Protein AF-A0A4Y9MTK6-F1 (afdb_monomer)

Solvent-accessible surface area (backbone atoms only — not comparable to full-atom values): 18727 Å² total; per-residue (Å²): 137,86,84,86,80,86,85,88,85,84,85,91,83,83,86,88,88,82,86,87,81,89,86,82,87,82,89,74,77,84,76,76,77,71,77,79,73,78,81,50,70,23,45,62,34,11,57,61,43,33,78,21,51,54,51,47,68,62,46,72,48,37,73,58,37,54,51,52,47,68,74,37,78,88,44,34,9,30,20,41,74,49,66,38,68,34,48,51,36,43,82,47,61,50,91,98,43,72,36,24,37,38,70,63,71,96,65,89,39,78,45,70,96,36,27,81,60,44,56,54,28,41,48,40,34,48,53,48,53,50,50,51,52,56,37,46,76,70,75,48,64,74,48,81,42,80,38,82,40,96,87,63,28,37,24,39,42,35,37,28,70,93,47,34,33,32,43,35,38,36,53,50,66,66,58,66,72,61,47,49,58,49,52,58,56,48,50,75,75,27,83,37,70,46,60,32,23,18,84,57,14,47,68,62,32,51,54,37,6,68,74,69,13,40,23,35,33,36,47,82,47,100,90,45,46,32,36,24,34,26,24,64,83,72,49,65,47,73,40,54,48,86,70,38,48,84,47,74,93,33,81,45,46,79,60,45,66,61,20,33,48,54,30,50,55,50,50,51,51,53,52,53,52,52,52,53,51,51,53,53,52,53,52,51,53,53,61,76,68,52,81,81,80,85,73,84,86,79,94,76,84,87,79,87,78,80,80,81,81,82,73,79,77,83,76,87,129

Sequence (317 aa):
MTCVPAGSRRPAGHAPDRAVLSDPRSSVAPSGREGERVSSDLRWAVTDGPAGTAAVALPDDGPAAHLLDRAHGVGFWCSRQAGGCGGPLVLEAEDGVRPRFRHQGDTRCRYVGREADAGPRYDHLRYQRALAAWLAGQGHHLRVQKVPQPDGRTGLHVVVDDVGQAIEVQLAPLPDTVWRRRDDRYRRQVRHVTWLYGPAAQSAGDTEAAVRGVAYSVRRHRTGLLVGVRDVDGGTRWVPLGACRLTADGFAAPGATEARARHAERAAGRQEAARRAARCAARAAQQALGPGRGRRGASITGGRPPAPDLHPLPFPR

Radius of gyration: 35.69 Å; Cα contacts (8 Å, |Δi|>4): 476; chains: 1; bounding box: 86×58×125 Å

Structure (mmCIF, N/CA/C/O backbone):
data_AF-A0A4Y9MTK6-F1
#
_entry.id   AF-A0A4Y9MTK6-F1
#
loop_
_atom_site.group_PDB
_atom_site.id
_atom_site.type_symbol
_atom_site.label_atom_id
_atom_site.label_alt_id
_atom_site.label_comp_id
_atom_site.label_asym_id
_atom_site.label_entity_id
_atom_site.label_seq_id
_atom_site.pdbx_PDB_ins_code
_atom_site.Cartn_x
_atom_site.Cartn_y
_atom_site.Cartn_z
_atom_site.occupancy
_atom_site.B_iso_or_equiv
_atom_site.auth_seq_id
_atom_site.auth_comp_id
_atom_site.auth_asym_id
_atom_site.auth_atom_id
_atom_site.pdbx_PDB_model_num
ATOM 1 N N . MET A 1 1 ? 37.004 -10.477 78.305 1.00 43.00 1 MET A N 1
ATOM 2 C CA . MET A 1 1 ? 38.280 -9.833 77.935 1.00 43.00 1 MET A CA 1
ATOM 3 C C . MET A 1 1 ? 37.970 -8.521 77.242 1.00 43.00 1 MET A C 1
ATOM 5 O O . MET A 1 1 ? 37.705 -8.467 76.052 1.00 43.00 1 MET A O 1
ATOM 9 N N . THR A 1 2 ? 37.872 -7.500 78.076 1.00 40.31 2 THR A N 1
ATOM 10 C CA . THR A 1 2 ? 37.899 -6.070 77.781 1.00 40.31 2 THR A CA 1
ATOM 11 C C . THR A 1 2 ? 39.294 -5.667 77.308 1.00 40.31 2 THR A C 1
ATOM 13 O O . THR A 1 2 ? 40.257 -6.229 77.813 1.00 40.31 2 THR A O 1
ATOM 16 N N . CYS A 1 3 ? 39.401 -4.684 76.409 1.00 35.12 3 CYS A N 1
ATOM 17 C CA . CYS A 1 3 ? 40.466 -3.674 76.452 1.00 35.12 3 CYS A CA 1
ATOM 18 C C . CYS A 1 3 ? 40.162 -2.498 75.509 1.00 35.12 3 CYS A C 1
ATOM 20 O O . CYS A 1 3 ? 40.076 -2.639 74.293 1.00 35.12 3 CYS A O 1
ATOM 22 N N . VAL A 1 4 ? 40.001 -1.343 76.149 1.00 44.66 4 VAL A N 1
ATOM 23 C CA . VAL A 1 4 ? 40.026 0.033 75.635 1.00 44.66 4 VAL A CA 1
ATOM 24 C C . VAL A 1 4 ? 41.497 0.455 75.440 1.00 44.66 4 VAL A C 1
ATOM 26 O O . VAL A 1 4 ? 42.374 -0.119 76.086 1.00 44.66 4 VAL A O 1
ATOM 29 N N . PRO A 1 5 ? 41.790 1.452 74.586 1.00 55.62 5 PRO A N 1
ATOM 30 C CA . PRO A 1 5 ? 42.435 2.680 75.096 1.00 55.62 5 PRO A CA 1
ATOM 31 C C . PRO A 1 5 ? 41.774 3.943 74.483 1.00 55.62 5 PRO A C 1
ATOM 33 O O . PRO A 1 5 ? 41.445 3.961 73.303 1.00 55.62 5 PRO A O 1
ATOM 36 N N . ALA A 1 6 ? 41.344 4.963 75.247 1.00 38.84 6 ALA A N 1
ATOM 37 C CA . ALA A 1 6 ? 42.133 5.994 75.955 1.00 38.84 6 ALA A CA 1
ATOM 38 C C . ALA A 1 6 ? 43.140 6.667 74.998 1.00 38.84 6 ALA A C 1
ATOM 40 O O . ALA A 1 6 ? 44.059 6.012 74.535 1.00 38.84 6 ALA A O 1
ATOM 41 N N . GLY A 1 7 ? 42.998 7.918 74.551 1.00 33.91 7 GLY A N 1
ATOM 42 C CA . GLY A 1 7 ? 42.836 9.191 75.272 1.00 33.91 7 GLY A CA 1
ATOM 43 C C . GLY A 1 7 ? 44.070 10.031 74.879 1.00 33.91 7 GLY A C 1
ATOM 44 O O . GLY A 1 7 ? 45.177 9.525 74.939 1.00 33.91 7 GLY A O 1
ATOM 45 N N . SER A 1 8 ? 44.005 11.260 74.365 1.00 35.75 8 SER A N 1
ATOM 46 C CA . SER A 1 8 ? 43.774 12.498 75.117 1.00 35.75 8 SER A CA 1
ATOM 47 C C . SER A 1 8 ? 44.404 13.667 74.327 1.00 35.75 8 SER A C 1
ATOM 49 O O . SER A 1 8 ? 45.477 13.490 73.753 1.00 35.75 8 SER A O 1
ATOM 51 N N . ARG A 1 9 ? 43.772 14.850 74.403 1.00 39.66 9 ARG A N 1
ATOM 52 C CA . ARG A 1 9 ? 44.341 16.220 74.541 1.00 39.66 9 ARG A CA 1
ATOM 53 C C . ARG A 1 9 ? 43.802 17.265 73.550 1.00 39.66 9 ARG A C 1
ATOM 55 O O . ARG A 1 9 ? 44.206 17.345 72.398 1.00 39.66 9 ARG A O 1
ATOM 62 N N . ARG A 1 10 ? 42.925 18.123 74.095 1.00 39.97 10 ARG A N 1
ATOM 63 C CA . ARG A 1 10 ? 42.693 19.534 73.707 1.00 39.97 10 ARG A CA 1
ATOM 64 C C . ARG A 1 10 ? 43.870 20.411 74.199 1.00 39.97 10 ARG A C 1
ATOM 66 O O . ARG A 1 10 ? 44.599 19.948 75.079 1.00 39.97 10 ARG A O 1
ATOM 73 N N . PRO A 1 11 ? 44.061 21.645 73.683 1.00 50.38 11 PRO A N 1
ATOM 74 C CA . PRO A 1 11 ? 43.371 22.859 74.183 1.00 50.38 11 PRO A CA 1
ATOM 75 C C . PRO A 1 11 ? 42.849 23.762 73.036 1.00 50.38 11 PRO A C 1
ATOM 77 O O . PRO A 1 11 ? 43.388 23.757 71.940 1.00 50.38 11 PRO A O 1
ATOM 80 N N . ALA A 1 12 ? 41.653 24.346 73.140 1.00 36.84 12 ALA A N 1
ATOM 81 C CA . ALA A 1 12 ? 41.306 25.638 73.762 1.00 36.84 12 ALA A CA 1
ATOM 82 C C . ALA A 1 12 ? 41.746 26.875 72.944 1.00 36.84 12 ALA A C 1
ATOM 84 O O . ALA A 1 12 ? 42.927 27.187 72.856 1.00 36.84 12 ALA A O 1
ATOM 85 N N . GLY A 1 13 ? 40.759 27.596 72.397 1.00 34.34 13 GLY A N 1
ATOM 86 C CA . GLY A 1 13 ? 40.923 28.871 71.693 1.00 34.34 13 GLY A CA 1
ATOM 87 C C . GLY A 1 13 ? 39.570 29.530 71.397 1.00 34.34 13 GLY A C 1
ATOM 88 O O . GLY A 1 13 ? 38.942 29.222 70.398 1.00 34.34 13 GLY A O 1
ATOM 89 N N . HIS A 1 14 ? 39.129 30.345 72.357 1.00 35.03 14 HIS A N 1
ATOM 90 C CA . HIS A 1 14 ? 38.132 31.432 72.361 1.00 35.03 14 HIS A CA 1
ATOM 91 C C . HIS A 1 14 ? 37.145 31.671 71.182 1.00 35.03 14 HIS A C 1
ATOM 93 O O . HIS A 1 14 ? 37.536 31.934 70.051 1.00 35.03 14 HIS A O 1
ATOM 99 N N . ALA A 1 15 ? 35.854 31.726 71.552 1.00 37.91 15 ALA A N 1
ATOM 100 C CA . ALA A 1 15 ? 34.728 32.454 70.924 1.00 37.91 15 ALA A CA 1
ATOM 101 C C . ALA A 1 15 ? 34.796 33.973 71.287 1.00 37.91 15 ALA A C 1
ATOM 103 O O . ALA A 1 15 ? 35.725 34.308 72.029 1.00 37.91 15 ALA A O 1
ATOM 104 N N . PRO A 1 16 ? 33.868 34.899 70.913 1.00 53.53 16 PRO A N 1
ATOM 105 C CA . PRO A 1 16 ? 32.517 34.793 70.310 1.00 53.53 16 PRO A CA 1
ATOM 106 C C . PRO A 1 16 ? 32.382 35.691 69.039 1.00 53.53 16 PRO A C 1
ATOM 108 O O . PRO A 1 16 ? 33.375 36.228 68.571 1.00 53.53 16 PRO A O 1
ATOM 111 N N . ASP A 1 17 ? 31.276 35.863 68.311 1.00 31.86 17 ASP A N 1
ATOM 112 C CA . ASP A 1 17 ? 29.950 36.327 68.716 1.00 31.86 17 ASP A CA 1
ATOM 113 C C . ASP A 1 17 ? 29.091 36.469 67.434 1.00 31.86 17 ASP A C 1
ATOM 115 O O . ASP A 1 17 ? 29.568 37.056 66.460 1.00 31.86 17 ASP A O 1
ATOM 119 N N . ARG A 1 18 ? 27.859 35.937 67.407 1.00 34.56 18 ARG A N 1
ATOM 120 C CA . ARG A 1 18 ? 26.678 36.612 66.824 1.00 34.56 18 ARG A CA 1
ATOM 121 C C . ARG A 1 18 ? 25.398 35.777 66.924 1.00 34.56 18 ARG A C 1
ATOM 123 O O . ARG A 1 18 ? 25.206 34.760 66.265 1.00 34.56 18 ARG A O 1
ATOM 130 N N . ALA A 1 19 ? 24.536 36.323 67.770 1.00 33.69 19 ALA A N 1
ATOM 131 C CA . ALA A 1 19 ? 23.094 36.196 67.901 1.00 33.69 19 ALA A CA 1
ATOM 132 C C . ALA A 1 19 ? 22.337 36.016 66.556 1.00 33.69 19 ALA A C 1
ATOM 134 O O . ALA A 1 19 ? 22.671 36.658 65.565 1.00 33.69 19 ALA A O 1
ATOM 135 N N . VAL A 1 20 ? 21.406 35.054 66.472 1.00 34.28 20 VAL A N 1
ATOM 136 C CA . VAL A 1 20 ? 19.938 35.193 66.685 1.00 34.28 20 VAL A CA 1
ATOM 137 C C . VAL A 1 20 ? 19.184 35.380 65.363 1.00 34.28 20 VAL A C 1
ATOM 139 O O . VAL A 1 20 ? 19.323 36.406 64.714 1.00 34.28 20 VAL A O 1
ATOM 142 N N . LEU A 1 21 ? 18.367 34.384 64.994 1.00 34.56 21 LEU A N 1
ATOM 143 C CA . LEU A 1 21 ? 16.916 34.523 64.769 1.00 34.56 21 LEU A CA 1
ATOM 144 C C . LEU A 1 21 ? 16.321 33.200 64.266 1.00 34.56 21 LEU A C 1
ATOM 146 O O . LEU A 1 21 ? 16.606 32.728 63.169 1.00 34.56 21 LEU A O 1
ATOM 150 N N . SER A 1 22 ? 15.482 32.616 65.115 1.00 34.56 22 SER A N 1
ATOM 151 C CA . SER A 1 22 ? 14.494 31.599 64.774 1.00 34.56 22 SER A CA 1
ATOM 152 C C . SER A 1 22 ? 13.459 32.185 63.814 1.00 34.56 22 SER A C 1
ATOM 154 O O . SER A 1 22 ? 12.978 33.288 64.071 1.00 34.56 22 SER A O 1
ATOM 156 N N . ASP A 1 23 ? 13.051 31.433 62.791 1.00 33.88 23 ASP A N 1
ATOM 157 C CA . ASP A 1 23 ? 11.879 31.770 61.977 1.00 33.88 23 ASP A CA 1
ATOM 158 C C . ASP A 1 23 ? 10.792 30.682 62.121 1.00 33.88 23 ASP A C 1
ATOM 160 O O . ASP A 1 23 ? 11.017 29.524 61.749 1.00 33.88 23 ASP A O 1
ATOM 164 N N . PRO A 1 24 ? 9.634 31.000 62.731 1.00 38.53 24 PRO A N 1
ATOM 165 C CA . PRO A 1 24 ? 8.478 30.128 62.824 1.00 38.53 24 PRO A CA 1
ATOM 166 C C . PRO A 1 24 ? 7.435 30.467 61.744 1.00 38.53 24 PRO A C 1
ATOM 168 O O . PRO A 1 24 ? 7.068 31.617 61.551 1.00 38.53 24 PRO A O 1
ATOM 171 N N . ARG A 1 25 ? 6.814 29.424 61.180 1.00 33.81 25 ARG A N 1
ATOM 172 C CA . ARG A 1 25 ? 5.525 29.463 60.455 1.00 33.81 25 ARG A CA 1
ATOM 173 C C . ARG A 1 25 ? 5.522 30.197 59.103 1.00 33.81 25 ARG A C 1
ATOM 175 O O . ARG A 1 25 ? 5.225 31.380 58.998 1.00 33.81 25 ARG A O 1
ATOM 182 N N . SER A 1 26 ? 5.563 29.405 58.036 1.00 32.91 26 SER A N 1
ATOM 183 C CA . SER A 1 26 ? 4.655 29.627 56.907 1.00 32.91 26 SER A CA 1
ATOM 184 C C . SER A 1 26 ? 4.208 28.298 56.325 1.00 32.91 26 SER A C 1
ATOM 186 O O . SER A 1 26 ? 4.892 27.649 55.540 1.00 32.91 26 SER A O 1
ATOM 188 N N . SER A 1 27 ? 3.021 27.899 56.774 1.00 40.50 27 SER A N 1
ATOM 189 C CA . SER A 1 27 ? 2.149 26.968 56.083 1.00 40.50 27 SER A CA 1
ATOM 190 C C . SER A 1 27 ? 1.845 27.529 54.696 1.00 40.50 27 SER A C 1
ATOM 192 O O . SER A 1 27 ? 1.079 28.480 54.568 1.00 40.50 27 SER A O 1
ATOM 194 N N . VAL A 1 28 ? 2.409 26.920 53.660 1.00 35.00 28 VAL A N 1
ATOM 195 C CA . VAL A 1 28 ? 1.859 27.008 52.308 1.00 35.00 28 VAL A CA 1
ATOM 196 C C . VAL A 1 28 ? 1.387 25.608 51.959 1.00 35.00 28 VAL A C 1
ATOM 198 O O . VAL A 1 28 ? 2.177 24.676 51.824 1.00 35.00 28 VAL A O 1
ATOM 201 N N . ALA A 1 29 ? 0.067 25.460 51.909 1.00 33.44 29 ALA A N 1
ATOM 202 C CA . ALA A 1 29 ? -0.593 24.258 51.440 1.00 33.44 29 ALA A CA 1
ATOM 203 C C . ALA A 1 29 ? -0.096 23.907 50.026 1.00 33.44 29 ALA A C 1
ATOM 205 O O . ALA A 1 29 ? 0.074 24.814 49.207 1.00 33.44 29 ALA A O 1
ATOM 206 N N . PRO A 1 30 ? 0.087 22.619 49.689 1.00 35.81 30 PRO A N 1
ATOM 207 C CA . PRO A 1 30 ? 0.186 22.224 48.299 1.00 35.81 30 PRO A CA 1
ATOM 208 C C . PRO A 1 30 ? -1.206 22.411 47.691 1.00 35.81 30 PRO A C 1
ATOM 210 O O . PRO A 1 30 ? -2.087 21.565 47.841 1.00 35.81 30 PRO A O 1
ATOM 213 N N . SER A 1 31 ? -1.432 23.555 47.046 1.00 36.84 31 SER A N 1
ATOM 214 C CA . SER A 1 31 ? -2.545 23.709 46.123 1.00 36.84 31 SER A CA 1
ATOM 215 C C . SER A 1 31 ? -2.383 22.638 45.051 1.00 36.84 31 SER A C 1
ATOM 217 O O . SER A 1 31 ? -1.386 22.583 44.327 1.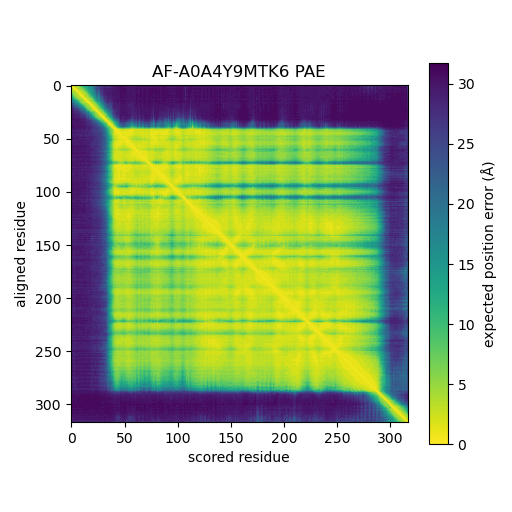00 36.84 31 SER A O 1
ATOM 219 N N . GLY A 1 32 ? -3.344 21.715 45.030 1.00 32.34 32 GLY A N 1
ATOM 220 C CA . GLY A 1 32 ? -3.422 20.672 44.030 1.00 32.34 32 GLY A CA 1
ATOM 221 C C . GLY A 1 32 ? -3.364 21.307 42.651 1.00 32.34 32 GLY A C 1
ATOM 222 O O . GLY A 1 32 ? -4.217 22.116 42.294 1.00 32.34 32 GLY A O 1
ATOM 223 N N . ARG A 1 33 ? -2.351 20.932 41.868 1.00 35.88 33 ARG A N 1
ATOM 224 C CA . ARG A 1 33 ? -2.446 21.059 40.421 1.00 35.88 33 ARG A CA 1
ATOM 225 C C . ARG A 1 33 ? -3.480 20.037 39.974 1.00 35.88 33 ARG A C 1
ATOM 227 O O . ARG A 1 33 ? -3.170 18.860 39.800 1.00 35.88 33 ARG A O 1
ATOM 234 N N . GLU A 1 34 ? -4.721 20.501 39.872 1.00 35.38 34 GLU A N 1
ATOM 235 C CA . GLU A 1 34 ? -5.732 19.905 39.009 1.00 35.38 34 GLU A CA 1
ATOM 236 C C . GLU A 1 34 ? -5.069 19.539 37.684 1.00 35.38 34 GLU A C 1
ATOM 238 O O . GLU A 1 34 ? -4.326 20.338 37.111 1.00 35.38 34 GLU A O 1
ATOM 243 N N . GLY A 1 35 ? -5.278 18.289 37.268 1.00 38.03 35 GLY A N 1
ATOM 244 C CA . GLY A 1 35 ? -4.592 17.673 36.146 1.00 38.03 35 GLY A CA 1
ATOM 245 C C . GLY A 1 35 ? -4.574 18.591 34.936 1.00 38.03 35 GLY A C 1
ATOM 246 O O . GLY A 1 35 ? -5.610 18.839 34.317 1.00 38.03 35 GLY A O 1
ATOM 247 N N . GLU A 1 36 ? -3.376 19.065 34.603 1.00 36.56 36 GLU A N 1
ATOM 248 C CA . GLU A 1 36 ? -3.069 19.656 33.316 1.00 36.56 36 GLU A CA 1
ATOM 249 C C . GLU A 1 36 ? -3.495 18.626 32.273 1.00 36.56 36 GLU A C 1
ATOM 251 O O . GLU A 1 36 ? -2.864 17.579 32.100 1.00 36.56 36 GLU A O 1
ATOM 256 N N . ARG A 1 37 ? -4.672 18.856 31.679 1.00 45.16 37 ARG A N 1
ATOM 257 C CA . ARG A 1 37 ? -5.208 18.018 30.615 1.00 45.16 37 ARG A CA 1
ATOM 258 C C . ARG A 1 37 ? -4.209 18.133 29.480 1.00 45.16 37 ARG A C 1
ATOM 260 O O . ARG A 1 37 ? -4.249 19.097 28.723 1.00 45.16 37 ARG A O 1
ATOM 267 N N . VAL A 1 38 ? -3.301 17.167 29.386 1.00 41.16 38 VAL A N 1
ATOM 268 C CA . VAL A 1 38 ? -2.459 16.980 28.211 1.00 41.16 38 VAL A CA 1
ATOM 269 C C . VAL A 1 38 ? -3.429 16.831 27.044 1.00 41.16 38 VAL A C 1
ATOM 271 O O . VAL A 1 38 ? -4.116 15.816 26.923 1.00 41.16 38 VAL A O 1
ATOM 274 N N . SER A 1 39 ? -3.583 17.906 26.270 1.00 45.47 39 SER A N 1
ATOM 275 C CA . SER A 1 39 ? -4.477 17.959 25.120 1.00 45.47 39 SER A CA 1
ATOM 276 C C . SER A 1 39 ? -3.998 16.916 24.122 1.00 45.47 39 SER A C 1
ATOM 278 O O . SER A 1 39 ? -2.954 17.088 23.498 1.00 45.47 39 SER A O 1
ATOM 280 N N . SER A 1 40 ? -4.720 15.802 24.011 1.00 59.91 40 SER A N 1
ATOM 281 C CA . SER A 1 40 ? -4.348 14.719 23.110 1.00 59.91 40 SER A CA 1
ATOM 282 C C . SER A 1 40 ? -4.959 14.958 21.734 1.00 59.91 40 SER A C 1
ATOM 284 O O . SER A 1 40 ? -6.118 14.620 21.508 1.00 59.91 40 SER A O 1
ATOM 286 N N . ASP A 1 41 ? -4.182 15.457 20.775 1.00 83.06 41 ASP A N 1
ATOM 287 C CA . ASP A 1 41 ? -4.594 15.594 19.365 1.00 83.06 41 ASP A CA 1
ATOM 288 C C . ASP A 1 41 ? -4.643 14.240 18.623 1.00 83.06 41 ASP A C 1
ATOM 290 O O . ASP A 1 41 ? -4.361 14.138 17.427 1.00 83.06 41 ASP A O 1
ATOM 294 N N . LEU A 1 42 ? -4.962 13.147 19.320 1.00 91.94 42 LEU A N 1
ATOM 295 C CA . LEU A 1 42 ? -4.974 11.814 18.739 1.00 91.94 42 LEU A CA 1
ATOM 296 C C . LEU A 1 42 ? -6.143 11.698 17.758 1.00 91.94 42 LEU A C 1
ATOM 298 O O . LEU A 1 42 ? -7.306 11.847 18.114 1.00 91.94 42 LEU A O 1
ATOM 302 N N . ARG A 1 43 ? -5.835 11.389 16.499 1.00 94.75 43 ARG A N 1
ATOM 303 C CA . ARG A 1 43 ? -6.824 11.331 15.404 1.00 94.75 43 ARG A CA 1
ATOM 304 C C . ARG A 1 43 ? -7.189 9.928 14.946 1.00 94.75 43 ARG A C 1
ATOM 306 O O . ARG A 1 43 ? -7.970 9.784 14.008 1.00 94.75 43 ARG A O 1
ATOM 313 N N . TRP A 1 44 ? -6.600 8.911 15.563 1.00 95.56 44 TRP A N 1
ATOM 314 C CA . TRP A 1 44 ? -6.625 7.542 15.066 1.00 95.56 44 TRP A CA 1
ATOM 315 C C . TRP A 1 44 ? -7.060 6.572 16.150 1.00 95.56 44 TRP A C 1
ATOM 317 O O . TRP A 1 44 ? -6.599 6.655 17.287 1.00 95.56 44 TRP A O 1
ATOM 327 N N . ALA A 1 45 ? -7.915 5.636 15.759 1.00 96.56 45 ALA A N 1
ATOM 328 C CA . ALA A 1 45 ? -8.417 4.572 16.611 1.00 96.56 45 ALA A CA 1
ATOM 329 C C . ALA A 1 45 ? -8.719 3.325 15.775 1.00 96.56 45 ALA A C 1
ATOM 331 O O . ALA A 1 45 ? -8.653 3.352 14.543 1.00 96.56 45 ALA A O 1
ATOM 332 N N . VAL A 1 46 ? -9.067 2.233 16.445 1.00 96.94 46 VAL A N 1
ATOM 333 C CA . VAL A 1 46 ? -9.774 1.095 15.845 1.00 96.94 46 VAL A CA 1
ATOM 334 C C . VAL A 1 46 ? -11.153 0.942 16.474 1.00 96.94 46 VAL A C 1
ATOM 336 O O . VAL A 1 46 ? -11.363 1.414 17.590 1.00 96.94 46 VAL A O 1
ATOM 339 N N . THR A 1 47 ? -12.071 0.293 15.761 1.00 95.94 47 THR A N 1
ATOM 340 C CA . THR A 1 47 ? -13.476 0.100 16.175 1.00 95.94 47 THR A CA 1
ATOM 341 C C . THR A 1 47 ? -13.834 -1.357 16.479 1.00 95.94 47 THR A C 1
ATOM 343 O O . THR A 1 47 ? -14.978 -1.668 16.784 1.00 95.94 47 THR A O 1
ATOM 346 N N . ASP A 1 48 ? -12.863 -2.265 16.409 1.00 94.62 48 ASP A N 1
ATOM 347 C CA . ASP A 1 48 ? -13.009 -3.712 16.606 1.00 94.62 48 ASP A CA 1
ATOM 348 C C . ASP A 1 48 ? -12.211 -4.222 17.824 1.00 94.62 48 ASP A C 1
ATOM 350 O O . ASP A 1 48 ? -11.767 -5.369 17.863 1.00 94.62 48 ASP A O 1
ATOM 354 N N . GLY A 1 49 ? -12.015 -3.367 18.832 1.00 95.06 49 GLY A N 1
ATOM 355 C CA . GLY A 1 49 ? -11.374 -3.725 20.098 1.00 95.06 49 GLY A CA 1
ATOM 356 C C . GLY A 1 49 ? -9.869 -3.419 20.188 1.00 95.06 49 GLY A C 1
ATOM 357 O O . GLY A 1 49 ? -9.238 -2.943 19.246 1.00 95.06 49 GLY A O 1
ATOM 358 N N . PRO A 1 50 ? -9.229 -3.719 21.332 1.00 94.62 50 PRO A N 1
ATOM 359 C CA . PRO A 1 50 ? -7.870 -3.260 21.653 1.00 94.62 50 PRO A CA 1
ATOM 360 C C . PRO A 1 50 ? -6.750 -3.918 20.828 1.00 94.62 50 PRO A C 1
ATOM 362 O O . PRO A 1 50 ? -5.655 -3.365 20.691 1.00 94.62 50 PRO A O 1
ATOM 365 N N . ALA A 1 51 ? -7.011 -5.106 20.280 1.00 93.75 51 ALA A N 1
ATOM 366 C CA . ALA A 1 51 ? -6.136 -5.799 19.331 1.00 93.75 51 ALA A CA 1
ATOM 367 C C . ALA A 1 51 ? -6.613 -5.645 1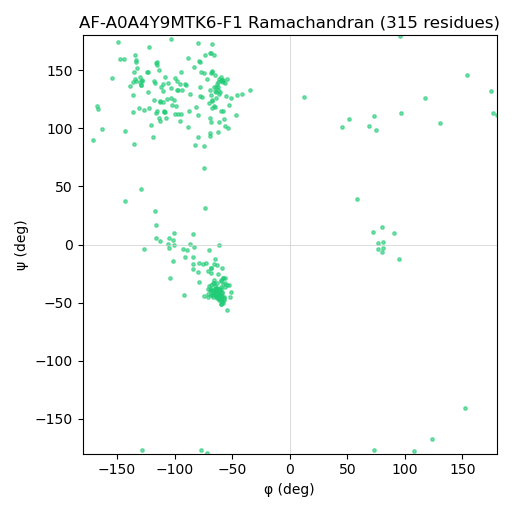7.874 1.00 93.75 51 ALA A C 1
ATOM 369 O O . ALA A 1 51 ? -6.099 -6.330 16.989 1.00 93.75 51 ALA A O 1
ATOM 370 N N . GLY A 1 52 ? -7.590 -4.766 17.652 1.00 91.38 52 GLY A N 1
ATOM 371 C CA . GLY A 1 52 ? -8.308 -4.600 16.404 1.00 91.38 52 GLY A CA 1
ATOM 372 C C . GLY A 1 52 ? -7.480 -4.017 15.260 1.00 91.38 52 GLY A C 1
ATOM 373 O O . GLY A 1 52 ? -6.387 -3.465 15.450 1.00 91.38 52 GLY A O 1
ATOM 374 N N . THR A 1 53 ? -8.022 -4.148 14.052 1.00 92.06 53 THR A N 1
ATOM 375 C CA . THR A 1 53 ? -7.425 -3.700 12.784 1.00 92.06 53 THR A CA 1
ATOM 376 C C . THR A 1 53 ? -8.359 -2.807 11.965 1.00 92.06 53 THR A C 1
ATOM 378 O O . THR A 1 53 ? -7.944 -2.263 10.939 1.00 92.06 53 THR A O 1
ATOM 381 N N . ALA A 1 54 ? -9.600 -2.598 12.414 1.00 92.50 54 ALA A N 1
ATOM 382 C CA . ALA A 1 54 ? -10.577 -1.712 11.793 1.00 92.50 54 ALA A CA 1
ATOM 383 C C . ALA A 1 54 ? -10.238 -0.239 12.071 1.00 92.50 54 ALA A C 1
ATOM 385 O O . ALA A 1 54 ? -10.954 0.465 12.776 1.00 92.50 54 ALA A O 1
ATOM 386 N N . ALA A 1 55 ? -9.112 0.221 11.524 1.00 94.12 55 ALA A N 1
ATOM 387 C CA . ALA A 1 55 ? -8.596 1.558 11.763 1.00 94.12 55 ALA A CA 1
ATOM 388 C C . ALA A 1 55 ? -9.466 2.646 11.126 1.00 94.12 55 ALA A C 1
ATOM 390 O O . ALA A 1 55 ? -9.781 2.597 9.932 1.00 94.12 55 ALA A O 1
ATOM 391 N N . VAL A 1 56 ? -9.760 3.671 11.918 1.00 93.38 56 VAL A N 1
ATOM 392 C CA . VAL A 1 56 ? -10.497 4.870 11.526 1.00 93.38 56 VAL A CA 1
ATOM 393 C C . VAL A 1 56 ? -9.653 6.109 11.806 1.00 93.38 56 VAL A C 1
ATOM 395 O O . VAL A 1 56 ? -8.838 6.135 12.730 1.00 93.38 56 VAL A O 1
ATOM 398 N N . ALA A 1 57 ? -9.839 7.128 10.972 1.00 92.94 57 ALA A N 1
ATOM 399 C CA . ALA A 1 57 ? -9.307 8.462 11.199 1.00 92.94 57 ALA A CA 1
ATOM 400 C C . ALA A 1 57 ? -10.485 9.385 11.478 1.00 92.94 57 ALA A C 1
ATOM 402 O O . ALA A 1 57 ? -11.478 9.321 10.748 1.00 92.94 57 ALA A O 1
ATOM 403 N N . LEU A 1 58 ? -10.369 10.240 12.489 1.00 93.00 58 LEU A N 1
ATOM 404 C CA . LEU A 1 58 ? -11.403 11.232 12.740 1.00 93.00 58 LEU A CA 1
ATOM 405 C C . LEU A 1 58 ? -11.495 12.220 11.575 1.00 93.00 58 LEU A C 1
ATOM 407 O O . LEU A 1 58 ? -10.447 12.685 11.105 1.00 93.00 58 LEU A O 1
ATOM 411 N N . PRO A 1 59 ? -12.714 12.553 11.123 1.00 91.44 59 PRO A N 1
ATOM 412 C CA . PRO A 1 59 ? -12.929 13.674 10.223 1.00 91.44 59 PRO A CA 1
ATOM 413 C C . PRO A 1 59 ? -12.594 14.996 10.922 1.00 91.44 59 PRO A C 1
ATOM 415 O O . PRO A 1 59 ? -12.430 15.059 12.142 1.00 91.44 59 PRO A O 1
ATOM 418 N N . ASP A 1 60 ? -12.409 16.046 10.125 1.00 89.19 60 ASP A N 1
ATOM 419 C CA . ASP A 1 60 ? -12.024 17.362 10.637 1.00 89.19 60 ASP A CA 1
ATOM 420 C C . ASP A 1 60 ? -13.195 18.151 11.222 1.00 89.19 60 ASP A C 1
ATOM 422 O O . ASP A 1 60 ? -12.962 19.005 12.073 1.00 89.19 60 ASP A O 1
ATOM 426 N N . ASP A 1 61 ? -14.424 17.845 10.810 1.00 89.62 61 ASP A N 1
ATOM 427 C CA . ASP A 1 61 ? -15.642 18.495 11.276 1.00 89.62 61 ASP A CA 1
ATOM 428 C C . ASP A 1 61 ? -16.379 17.670 12.348 1.00 89.62 61 ASP A C 1
ATOM 430 O O . ASP A 1 61 ? -16.431 16.436 12.303 1.00 89.62 61 ASP A O 1
ATOM 434 N N . GLY A 1 62 ? -16.962 18.374 13.323 1.00 89.88 62 GLY A N 1
ATOM 435 C CA . GLY A 1 62 ? -17.739 17.788 14.421 1.00 89.88 62 GLY A CA 1
ATOM 436 C C . GLY A 1 62 ? -18.930 16.933 13.962 1.00 89.88 62 GLY A C 1
ATOM 437 O O . GLY A 1 62 ? -19.051 15.794 14.419 1.00 89.88 62 GLY A O 1
ATOM 438 N N . PRO A 1 63 ? -19.782 17.395 13.021 1.00 91.75 63 PRO A N 1
ATOM 439 C CA . PRO A 1 63 ? -20.921 16.612 12.540 1.00 91.75 63 PRO A CA 1
ATOM 440 C C . PRO A 1 63 ? -20.536 15.239 11.970 1.00 91.75 63 PRO A C 1
ATOM 442 O O . PRO A 1 63 ? -21.155 14.228 12.320 1.00 91.75 63 PRO A O 1
ATOM 445 N N . ALA A 1 64 ? -19.492 15.162 11.140 1.00 91.12 64 ALA A N 1
ATOM 446 C CA . ALA A 1 64 ? -18.990 13.891 10.632 1.00 91.12 64 ALA A CA 1
ATOM 447 C C . ALA A 1 64 ? -18.376 13.020 11.739 1.00 91.12 64 ALA A C 1
ATOM 449 O O . ALA A 1 64 ? -18.492 11.793 11.681 1.00 91.12 64 ALA A O 1
ATOM 450 N N . ALA A 1 65 ? -17.754 13.618 12.760 1.00 92.94 65 ALA A N 1
ATOM 451 C CA . ALA A 1 65 ? -17.219 12.875 13.900 1.00 92.94 65 ALA A CA 1
ATOM 452 C C . ALA A 1 65 ? -18.342 12.230 14.729 1.00 92.94 65 ALA A C 1
ATOM 454 O O . ALA A 1 65 ? -18.254 11.048 15.055 1.00 92.94 65 ALA A O 1
ATOM 455 N N . HIS A 1 66 ? -19.446 12.941 14.974 1.00 91.94 66 HIS A N 1
ATOM 456 C CA . HIS A 1 66 ? -20.627 12.370 15.631 1.00 91.94 66 HIS A CA 1
ATOM 457 C C . HIS A 1 66 ? -21.320 11.291 14.791 1.00 91.94 66 HIS A C 1
ATOM 459 O O . HIS A 1 66 ? -21.885 10.339 15.331 1.00 91.94 66 HIS A O 1
ATOM 465 N N . LEU A 1 67 ? -21.302 11.406 13.459 1.00 92.19 67 LEU A N 1
ATOM 466 C CA . LEU A 1 67 ? -21.766 10.321 12.588 1.00 92.19 67 LEU A CA 1
ATOM 467 C C . LEU A 1 67 ? -20.884 9.075 12.723 1.00 92.19 67 LEU A C 1
ATOM 469 O O . LEU A 1 67 ? -21.420 7.971 12.797 1.00 92.19 67 LEU A O 1
ATOM 473 N N . LEU A 1 68 ? -19.560 9.248 12.797 1.00 91.81 68 LEU A N 1
ATOM 474 C CA . LEU A 1 68 ? -18.624 8.146 13.017 1.00 91.81 68 LEU A CA 1
ATOM 475 C C . LEU A 1 68 ? -18.856 7.465 14.375 1.00 91.81 68 LEU A C 1
ATOM 477 O O . LEU A 1 68 ? -18.864 6.240 14.438 1.00 91.81 68 LEU A O 1
ATOM 481 N N . ASP A 1 69 ? -19.071 8.247 15.431 1.00 92.69 69 ASP A N 1
ATOM 482 C CA . ASP A 1 69 ? -19.367 7.754 16.782 1.00 92.69 69 ASP A CA 1
ATOM 483 C C . ASP A 1 69 ? -20.643 6.911 16.818 1.00 92.69 69 ASP A C 1
ATOM 485 O O . ASP A 1 69 ? -20.620 5.745 17.209 1.00 92.69 69 ASP A O 1
ATOM 489 N N . ARG A 1 70 ? -21.743 7.444 16.269 1.00 92.56 70 ARG A N 1
ATOM 490 C CA . ARG A 1 70 ? -23.017 6.714 16.166 1.00 92.56 70 ARG A CA 1
ATOM 491 C C . ARG A 1 70 ? -22.899 5.430 15.347 1.00 92.56 70 ARG A C 1
ATOM 493 O O . ARG A 1 70 ? -23.526 4.432 15.689 1.00 92.56 70 ARG A O 1
ATOM 500 N N . ALA A 1 71 ? -22.095 5.438 14.284 1.00 90.88 71 ALA A N 1
ATOM 501 C CA . ALA A 1 71 ? -21.851 4.249 13.467 1.00 90.88 71 ALA A CA 1
ATOM 502 C C . ALA A 1 71 ? -21.039 3.165 14.203 1.00 90.88 71 ALA A C 1
ATOM 504 O O . ALA A 1 71 ? -21.076 1.998 13.809 1.00 90.88 71 ALA A O 1
ATOM 505 N N . HIS A 1 72 ? -20.311 3.530 15.261 1.00 88.12 72 HIS A N 1
ATOM 506 C CA . HIS A 1 72 ? -19.392 2.655 15.985 1.00 88.12 72 HIS A CA 1
ATOM 507 C C . HIS A 1 72 ? -19.636 2.669 17.500 1.00 88.12 72 HIS A C 1
ATOM 509 O O . HIS A 1 72 ? -18.696 2.714 18.287 1.00 88.12 72 HIS A O 1
ATOM 515 N N . GLY A 1 73 ? -20.900 2.520 17.913 1.00 75.81 73 GLY A N 1
ATOM 516 C CA . GLY A 1 73 ? -21.333 2.528 19.321 1.00 75.81 73 GLY A CA 1
ATOM 517 C C . GLY A 1 73 ? -20.752 1.431 20.230 1.00 75.81 73 GLY A C 1
ATOM 518 O O . GLY A 1 73 ? -21.055 1.399 21.417 1.00 75.81 73 GLY A O 1
ATOM 519 N N . VAL A 1 74 ? -19.909 0.539 19.698 1.00 81.38 74 VAL A N 1
ATOM 520 C CA . VAL A 1 74 ? -19.090 -0.395 20.490 1.00 81.38 74 VAL A CA 1
ATOM 521 C C . VAL A 1 74 ? -17.887 0.292 21.147 1.00 81.38 74 VAL A C 1
ATOM 523 O O . VAL A 1 74 ? -17.317 -0.257 22.086 1.00 81.38 74 VAL A O 1
ATOM 526 N N . GLY A 1 75 ? -17.522 1.489 20.678 1.00 93.06 75 GLY A N 1
ATOM 527 C CA . GLY A 1 75 ? -16.429 2.301 21.196 1.00 93.06 75 GLY A CA 1
ATOM 528 C C . GLY A 1 75 ? -15.213 2.357 20.274 1.00 93.06 75 GLY A C 1
ATOM 529 O O . GLY A 1 75 ? -15.180 1.803 19.171 1.00 93.06 75 GLY A O 1
ATOM 530 N N . PHE A 1 76 ? -14.189 3.057 20.755 1.00 96.81 76 PHE A N 1
ATOM 531 C CA . PHE A 1 76 ? -12.921 3.251 20.066 1.00 96.81 76 PHE A CA 1
ATOM 532 C C . PHE A 1 76 ? -11.774 2.772 20.948 1.00 96.81 76 PHE A C 1
ATOM 534 O O . PHE A 1 76 ? -11.826 2.886 22.171 1.00 96.81 76 PHE A O 1
ATOM 541 N N . TRP A 1 77 ? -10.705 2.264 20.335 1.00 96.88 77 TRP A N 1
ATOM 542 C CA . TRP A 1 77 ? -9.528 1.799 21.068 1.00 96.88 77 TRP A CA 1
ATOM 543 C C . TRP A 1 77 ? -8.227 2.270 20.440 1.00 96.88 77 TRP A C 1
ATOM 545 O O . TRP A 1 77 ? -8.085 2.375 19.219 1.00 96.88 77 TRP A O 1
ATOM 555 N N . CYS A 1 78 ? -7.236 2.482 21.301 1.00 95.94 78 CYS A N 1
ATOM 556 C CA . CYS A 1 78 ? -5.864 2.735 20.902 1.00 95.94 78 CYS A CA 1
ATOM 557 C C . CYS A 1 78 ? -5.179 1.405 20.553 1.00 95.94 78 CYS A C 1
ATOM 559 O O . CYS A 1 78 ? -4.667 0.718 21.431 1.00 95.94 78 CYS A O 1
ATOM 561 N N . SER A 1 79 ? -5.190 0.998 19.285 1.00 95.88 79 SER A N 1
ATOM 562 C CA . SER A 1 79 ? -4.805 -0.360 18.880 1.00 95.88 79 SER A CA 1
ATOM 563 C C . SER A 1 79 ? -3.361 -0.730 19.222 1.00 95.88 79 SER A C 1
ATOM 565 O O . SER A 1 79 ? -2.407 -0.070 18.794 1.00 95.88 79 SER A O 1
ATOM 567 N N . ARG A 1 80 ? -3.184 -1.893 19.862 1.00 95.25 80 ARG A N 1
ATOM 568 C CA . ARG A 1 80 ? -1.864 -2.529 20.030 1.00 95.25 80 ARG A CA 1
ATOM 569 C C . ARG A 1 80 ? -1.223 -2.899 18.694 1.00 95.25 80 ARG A C 1
ATOM 571 O O . ARG A 1 80 ? -0.002 -2.915 18.583 1.00 95.25 80 ARG A O 1
ATOM 578 N N . GLN A 1 81 ? -2.026 -3.119 17.652 1.00 93.50 81 GLN A N 1
ATOM 579 C CA . GLN A 1 81 ? -1.531 -3.426 16.310 1.00 93.50 81 GLN A CA 1
ATOM 580 C C . GLN A 1 81 ? -0.819 -2.231 15.658 1.00 93.50 81 GLN A C 1
ATOM 582 O O . GLN A 1 81 ? 0.047 -2.442 14.810 1.00 93.50 81 GLN A O 1
ATOM 587 N N . ALA A 1 82 ? -1.133 -1.002 16.076 1.00 93.00 82 ALA A N 1
ATOM 588 C CA . ALA A 1 82 ? -0.399 0.205 15.697 1.00 93.00 82 ALA A CA 1
ATOM 589 C C . ALA A 1 82 ? 0.762 0.532 16.664 1.00 93.00 82 ALA A C 1
ATOM 591 O O . ALA A 1 82 ? 1.548 1.441 16.410 1.00 93.00 82 ALA A O 1
ATOM 592 N N . GLY A 1 83 ? 0.919 -0.229 17.752 1.00 92.12 83 GLY A N 1
ATOM 593 C CA . GLY A 1 83 ? 1.860 0.059 18.837 1.00 92.12 83 GLY A CA 1
ATOM 594 C C . GLY A 1 83 ? 1.268 0.908 19.966 1.00 92.12 83 GLY A C 1
ATOM 595 O O . GLY A 1 83 ? 2.021 1.377 20.815 1.00 92.12 83 GLY A O 1
ATOM 596 N N . GLY A 1 84 ? -0.050 1.123 19.977 1.00 94.25 84 GLY A N 1
ATOM 597 C CA . GLY A 1 84 ? -0.776 1.766 21.070 1.00 94.25 84 GLY A CA 1
ATOM 598 C C . GLY A 1 84 ? -0.894 0.892 22.323 1.00 94.25 84 GLY A C 1
ATOM 599 O O . GLY A 1 84 ? -0.409 -0.238 22.368 1.00 94.25 84 GLY A O 1
ATOM 600 N N . CYS A 1 85 ? -1.557 1.418 23.351 1.00 94.69 85 CYS A N 1
ATOM 601 C CA . CYS A 1 85 ? -1.685 0.763 24.659 1.00 94.69 85 CYS A CA 1
ATOM 602 C C . CYS A 1 85 ? -2.827 -0.270 24.751 1.00 94.69 85 CYS A C 1
ATOM 604 O O . CYS A 1 85 ? -2.846 -1.093 25.662 1.00 94.69 85 CYS A O 1
ATOM 606 N N . GLY A 1 86 ? -3.787 -0.259 23.826 1.00 95.25 86 GLY A N 1
ATOM 607 C CA . GLY A 1 86 ? -5.028 -1.037 23.908 1.00 95.25 86 GLY A CA 1
ATOM 608 C C . GLY A 1 86 ? -6.112 -0.397 24.781 1.00 95.25 86 GLY A C 1
ATOM 609 O O . GLY A 1 86 ? -7.165 -0.999 24.956 1.00 95.25 86 GLY A O 1
ATOM 610 N N . GLY A 1 87 ? -5.874 0.789 25.341 1.00 94.69 87 GLY A N 1
ATOM 611 C CA . GLY A 1 87 ? -6.854 1.489 26.169 1.00 94.69 87 GLY A CA 1
ATOM 612 C C . GLY A 1 87 ? -8.069 1.968 25.360 1.00 94.69 87 GLY A C 1
ATOM 613 O O . GLY A 1 87 ? -7.917 2.276 24.168 1.00 94.69 87 GLY A O 1
ATOM 614 N N . PRO A 1 88 ? -9.260 2.035 25.984 1.00 95.38 88 PRO A N 1
ATOM 615 C CA . PRO A 1 88 ? -10.432 2.642 25.372 1.00 95.38 88 PRO A CA 1
ATOM 616 C C . PRO A 1 88 ? -10.211 4.143 25.151 1.00 95.38 88 PRO A C 1
ATOM 618 O O . PRO A 1 88 ? -9.519 4.824 25.917 1.00 95.38 88 PRO A O 1
ATOM 621 N N . LEU A 1 89 ? -10.793 4.639 24.068 1.00 95.12 89 LEU A N 1
ATOM 622 C CA . LEU A 1 89 ? -10.744 6.026 23.641 1.00 95.12 89 LEU A CA 1
ATOM 623 C C . LEU A 1 89 ? -12.155 6.612 23.662 1.00 95.12 89 LEU A C 1
ATOM 625 O O . LEU A 1 89 ? -13.111 5.970 23.232 1.00 95.12 89 LEU A O 1
ATOM 629 N N . VAL A 1 90 ? -12.257 7.853 24.123 1.00 93.25 90 VAL A N 1
ATOM 630 C CA . VAL A 1 90 ? -13.471 8.668 24.067 1.00 93.25 90 VAL A CA 1
ATOM 631 C C . VAL A 1 90 ? -13.310 9.680 22.941 1.00 93.25 90 VAL A C 1
ATOM 633 O O . VAL A 1 90 ? -12.246 10.290 22.806 1.00 93.25 90 VAL A O 1
ATOM 636 N N . LEU A 1 91 ? -14.351 9.842 22.125 1.00 93.94 91 LEU A N 1
ATOM 637 C CA . LEU A 1 91 ? -14.420 10.922 21.150 1.00 93.94 91 LEU A CA 1
ATOM 638 C C . LEU A 1 91 ? -14.750 12.241 21.855 1.00 93.94 91 LEU A C 1
ATOM 640 O O . LEU A 1 91 ? -15.763 12.348 22.540 1.00 93.94 91 LEU A O 1
ATOM 644 N N . GLU A 1 92 ? -13.927 13.255 21.620 1.00 92.50 92 GLU A N 1
ATOM 645 C CA . GLU A 1 92 ? -14.212 14.648 21.949 1.00 92.50 92 GLU A CA 1
ATOM 646 C C . GLU A 1 92 ? -14.456 15.412 20.645 1.00 92.50 92 GLU A C 1
ATOM 648 O O . GLU A 1 92 ? -13.557 15.541 19.810 1.00 92.50 92 GLU A O 1
ATOM 653 N N . ALA A 1 93 ? -15.684 15.887 20.459 1.00 90.44 93 ALA A N 1
ATOM 654 C CA . ALA A 1 93 ? -16.104 16.699 19.323 1.00 90.44 93 ALA A CA 1
ATOM 655 C C . ALA A 1 93 ? -16.950 17.860 19.862 1.00 90.44 93 ALA A C 1
ATOM 657 O O . ALA A 1 93 ? -18.161 17.738 20.012 1.00 90.44 93 ALA A O 1
ATOM 658 N N . GLU A 1 94 ? -16.278 18.945 20.242 1.00 85.88 94 GLU A N 1
ATOM 659 C CA . GLU A 1 94 ? -16.907 20.187 20.701 1.00 85.88 94 GLU A CA 1
ATOM 660 C C . GLU A 1 94 ? -17.043 21.166 19.526 1.00 85.88 94 GLU A C 1
ATOM 662 O O . GLU A 1 94 ? -16.203 21.181 18.620 1.00 85.88 94 GLU A O 1
ATOM 667 N N . ASP A 1 95 ? -18.082 22.001 19.534 1.00 80.62 95 ASP A N 1
ATOM 668 C CA . ASP A 1 95 ? -18.302 22.988 18.475 1.00 80.62 95 ASP A CA 1
ATOM 669 C C . ASP A 1 95 ? -17.130 23.975 18.374 1.00 80.62 95 ASP A C 1
ATOM 671 O O . ASP A 1 95 ? -16.665 24.539 19.363 1.00 80.62 95 ASP A O 1
ATOM 675 N N . GLY A 1 96 ? -16.633 24.187 17.152 1.00 79.75 96 GLY A N 1
ATOM 676 C CA . GLY A 1 96 ? -15.488 25.067 16.887 1.00 79.75 96 GLY A CA 1
ATOM 677 C C . GLY A 1 96 ? -14.117 24.474 17.237 1.00 79.75 96 GLY A C 1
ATOM 678 O O . GLY A 1 96 ? -13.099 25.088 16.917 1.00 79.75 96 GLY A O 1
ATOM 679 N N . VAL A 1 97 ? -14.063 23.272 17.821 1.00 86.19 97 VAL A N 1
ATOM 680 C CA . VAL A 1 97 ? -12.819 22.560 18.134 1.00 86.19 97 VAL A CA 1
ATOM 681 C C . VAL A 1 97 ? -12.672 21.353 17.217 1.00 86.19 97 VAL A C 1
ATOM 683 O O . VAL A 1 97 ? -13.611 20.609 16.943 1.00 86.19 97 VAL A O 1
ATOM 686 N N . ARG A 1 98 ? -11.454 21.137 16.720 1.00 89.75 98 ARG A N 1
ATOM 687 C CA . ARG A 1 98 ? -11.158 19.998 15.852 1.00 89.75 98 ARG A CA 1
ATOM 688 C C . ARG A 1 98 ? -11.361 18.684 16.639 1.00 89.75 98 ARG A C 1
ATOM 690 O O . ARG A 1 98 ? -10.712 18.527 17.674 1.00 89.75 98 ARG A O 1
ATOM 697 N N . PRO A 1 99 ? -12.168 17.716 16.156 1.00 93.50 99 PRO A N 1
ATOM 698 C CA . PRO A 1 99 ? -12.423 16.481 16.892 1.00 93.50 99 PRO A CA 1
ATOM 699 C C . PRO A 1 99 ? -11.151 15.679 17.178 1.00 93.50 99 PRO A C 1
ATOM 701 O O . PRO A 1 99 ? -10.242 15.610 16.336 1.00 93.50 99 PRO A O 1
ATOM 704 N N . ARG A 1 100 ? -11.100 15.031 18.343 1.00 93.94 100 ARG A N 1
ATOM 705 C CA . ARG A 1 100 ? -9.962 14.215 18.789 1.00 93.94 100 ARG A CA 1
ATOM 706 C C . ARG A 1 100 ? -10.403 13.033 19.646 1.00 93.94 100 ARG A C 1
ATOM 708 O O . ARG A 1 100 ? -11.485 13.027 20.220 1.00 93.94 100 ARG A O 1
ATOM 715 N N . PHE A 1 101 ? -9.541 12.034 19.747 1.00 94.75 101 PHE A N 1
ATOM 716 C CA . PHE A 1 101 ? -9.682 10.947 20.701 1.00 94.75 101 PHE A CA 1
ATOM 717 C C . PHE A 1 101 ? -8.875 11.244 21.958 1.00 94.75 101 PHE A C 1
ATOM 719 O O . PHE A 1 101 ? -7.715 11.646 21.876 1.00 94.75 101 PHE A O 1
ATOM 726 N N . ARG A 1 102 ? -9.459 10.954 23.118 1.00 92.56 102 ARG A N 1
ATOM 727 C CA . ARG A 1 102 ? -8.769 10.979 24.408 1.00 92.56 102 ARG A CA 1
ATOM 728 C C . ARG A 1 102 ? -8.777 9.593 25.034 1.00 92.56 102 ARG A C 1
ATOM 730 O O . ARG A 1 102 ? -9.774 8.883 24.961 1.00 92.56 102 ARG A O 1
ATOM 737 N N . HIS A 1 103 ? -7.674 9.204 25.668 1.00 93.38 103 HIS A N 1
ATOM 738 C CA . HIS A 1 103 ? -7.648 7.977 26.463 1.00 93.38 103 HIS A CA 1
ATOM 739 C C . HIS A 1 103 ? -8.571 8.111 27.675 1.00 93.38 103 HIS A C 1
ATOM 741 O O . HIS A 1 103 ? -8.572 9.135 28.362 1.00 93.38 103 HIS A O 1
ATOM 747 N N . GLN A 1 104 ? -9.355 7.071 27.944 1.00 89.81 104 GLN A N 1
ATOM 748 C CA . GLN A 1 104 ? -10.139 7.008 29.169 1.00 89.81 104 GLN A CA 1
ATOM 749 C C . GLN A 1 104 ? -9.225 6.621 30.343 1.00 89.81 104 GLN A C 1
ATOM 751 O O . GLN A 1 104 ? -8.515 5.617 30.281 1.00 89.81 104 GLN A O 1
ATOM 756 N N . GLY A 1 105 ? -9.254 7.413 31.417 1.00 83.00 105 GLY A N 1
ATOM 757 C CA . GLY A 1 105 ? -8.408 7.211 32.598 1.00 83.00 105 GLY A CA 1
ATOM 758 C C . GLY A 1 105 ? -6.931 7.566 32.382 1.00 83.00 105 GLY A C 1
ATOM 759 O O . GLY A 1 105 ? -6.529 8.034 31.317 1.00 83.00 105 GLY A O 1
ATOM 760 N N . ASP A 1 106 ? -6.116 7.340 33.413 1.00 77.12 106 ASP A N 1
ATOM 761 C CA . ASP A 1 106 ? -4.670 7.574 33.359 1.00 77.12 106 ASP A CA 1
ATOM 762 C C . ASP A 1 106 ? -3.960 6.380 32.702 1.00 77.12 106 ASP A C 1
ATOM 764 O O . ASP A 1 106 ? -3.552 5.415 33.351 1.00 77.12 106 ASP A O 1
ATOM 768 N N . THR A 1 107 ? -3.886 6.402 31.370 1.00 78.88 107 THR A N 1
ATOM 769 C CA . THR A 1 107 ? -3.230 5.348 30.593 1.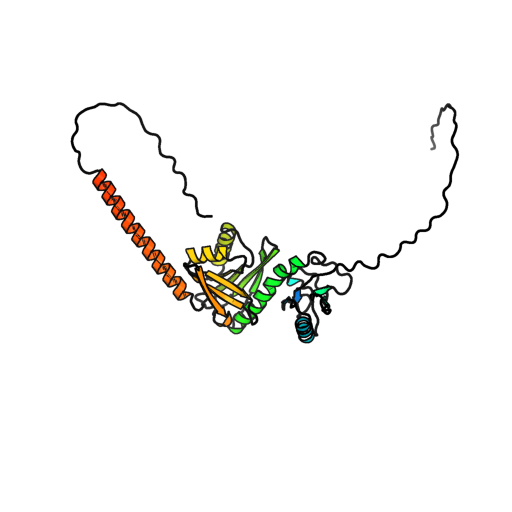00 78.88 107 THR A CA 1
ATOM 770 C C . THR A 1 107 ? -1.854 5.805 30.122 1.00 78.88 107 THR A C 1
ATOM 772 O O . THR A 1 107 ? -1.737 6.712 29.298 1.00 78.88 107 THR A O 1
ATOM 775 N N . ARG A 1 108 ? -0.797 5.093 30.532 1.00 88.06 108 ARG A N 1
ATOM 776 C CA . ARG A 1 108 ? 0.542 5.267 29.947 1.00 88.06 108 ARG A CA 1
ATOM 777 C C . ARG A 1 108 ? 0.544 4.763 28.506 1.00 88.06 108 ARG A C 1
ATOM 779 O O . ARG A 1 108 ? 0.541 3.559 28.251 1.00 88.06 108 ARG A O 1
ATOM 786 N N . CYS A 1 109 ? 0.552 5.686 27.551 1.00 91.81 109 CYS A N 1
ATOM 787 C CA . CYS A 1 109 ? 0.542 5.374 26.129 1.00 91.81 109 CYS A CA 1
ATOM 788 C C . CYS A 1 109 ? 1.636 6.145 25.397 1.00 91.81 109 CYS A C 1
ATOM 790 O O . CYS A 1 109 ? 1.841 7.331 25.633 1.00 91.81 109 CYS A O 1
ATOM 792 N N . ARG A 1 110 ? 2.299 5.481 24.443 1.00 90.31 110 ARG A N 1
ATOM 793 C CA . ARG A 1 110 ? 3.370 6.075 23.626 1.00 90.31 110 ARG A CA 1
ATOM 794 C C . ARG A 1 110 ? 2.943 7.299 22.812 1.00 90.31 110 ARG A C 1
ATOM 796 O O . ARG A 1 110 ? 3.810 8.000 22.305 1.00 90.31 110 ARG A O 1
ATOM 803 N N . TYR A 1 111 ? 1.640 7.458 22.587 1.00 90.94 111 TYR A N 1
ATOM 804 C CA . TYR A 1 111 ? 1.088 8.537 21.775 1.00 90.94 111 TYR A CA 1
ATOM 805 C C . TYR A 1 111 ? 0.742 9.771 22.592 1.00 90.94 111 TYR A C 1
ATOM 807 O O . TYR A 1 111 ? 0.490 10.798 21.984 1.00 90.94 111 TYR A O 1
ATOM 815 N N . VAL A 1 112 ? 0.748 9.688 23.926 1.00 88.19 112 VAL A N 1
ATOM 816 C CA . VAL A 1 112 ? 0.556 10.865 24.780 1.00 88.19 112 VAL A CA 1
ATOM 817 C C . VAL A 1 112 ? 1.749 11.801 24.581 1.00 88.19 112 VAL A C 1
ATOM 819 O O . VAL A 1 112 ? 2.894 11.396 24.798 1.00 88.19 112 VAL A O 1
ATOM 822 N N . GLY A 1 113 ? 1.482 13.019 24.109 1.00 84.94 113 GLY A N 1
ATOM 823 C CA . GLY A 1 113 ? 2.497 14.007 23.729 1.00 84.94 113 GLY A CA 1
ATOM 824 C C . GLY A 1 113 ? 3.256 13.678 22.434 1.00 84.94 113 GLY A C 1
ATOM 825 O O . GLY A 1 113 ? 4.290 14.286 22.159 1.00 84.94 113 GLY A O 1
ATOM 826 N N . ARG A 1 114 ? 2.800 12.677 21.665 1.00 88.25 114 ARG A N 1
ATOM 827 C CA . ARG A 1 114 ? 3.360 12.241 20.366 1.00 88.25 114 ARG A CA 1
ATOM 828 C C . ARG A 1 114 ? 2.254 11.814 19.400 1.00 88.25 114 ARG A C 1
ATOM 830 O O . ARG A 1 114 ? 2.379 10.838 18.659 1.00 88.25 114 ARG A O 1
ATOM 837 N N . GLU A 1 115 ? 1.133 12.514 19.427 1.00 89.38 115 GLU A N 1
ATOM 838 C CA . GLU A 1 115 ? -0.095 12.135 18.732 1.00 89.38 115 GLU A CA 1
ATOM 839 C C . GLU A 1 115 ? 0.077 12.160 17.207 1.00 89.38 115 GLU A C 1
ATOM 841 O O . GLU A 1 115 ? -0.497 11.326 16.500 1.00 89.38 115 GLU A O 1
ATOM 846 N N . ALA A 1 116 ? 0.942 13.046 16.700 1.00 86.50 116 ALA A N 1
ATOM 847 C CA . ALA A 1 116 ? 1.314 13.119 15.287 1.00 86.50 116 ALA A CA 1
ATOM 848 C C . ALA A 1 116 ? 1.923 11.803 14.755 1.00 86.50 116 ALA A C 1
ATOM 850 O O . ALA A 1 116 ? 1.723 11.460 13.586 1.00 86.50 116 ALA A O 1
ATOM 851 N N . ASP A 1 117 ? 2.579 11.013 15.614 1.00 88.44 117 ASP A N 1
ATOM 852 C CA . ASP A 1 117 ? 3.168 9.722 15.239 1.00 88.44 117 ASP A CA 1
ATOM 853 C C . ASP A 1 117 ? 2.105 8.638 15.005 1.00 88.44 117 ASP A C 1
ATOM 855 O O . ASP A 1 117 ? 2.405 7.591 14.424 1.00 88.44 117 ASP A O 1
ATOM 859 N N . ALA A 1 118 ? 0.864 8.837 15.463 1.00 91.38 118 ALA A N 1
ATOM 860 C CA . ALA A 1 118 ? -0.177 7.821 15.365 1.00 91.38 118 ALA A CA 1
ATOM 861 C C . ALA A 1 118 ? -0.571 7.545 13.909 1.00 91.38 118 ALA A C 1
ATOM 863 O O . ALA A 1 118 ? -0.635 6.388 13.504 1.00 91.38 118 ALA A O 1
ATOM 864 N N . GLY A 1 119 ? -0.767 8.570 13.078 1.00 90.31 119 GLY A N 1
ATOM 865 C CA . GLY A 1 119 ? -1.247 8.371 11.703 1.00 90.31 119 GLY A CA 1
ATOM 866 C C . GLY A 1 119 ? -0.403 7.399 10.873 1.00 90.31 119 GLY A C 1
ATOM 867 O O . GLY A 1 119 ? -0.925 6.366 10.439 1.00 90.31 119 GLY A O 1
ATOM 868 N N . PRO A 1 120 ? 0.913 7.641 10.731 1.00 89.06 120 PRO A N 1
ATOM 869 C CA . PRO A 1 120 ? 1.818 6.729 10.031 1.00 89.06 120 PRO A CA 1
ATOM 870 C C . PRO A 1 120 ? 1.812 5.292 10.587 1.00 89.06 120 PRO A C 1
ATOM 872 O O . PRO A 1 120 ? 2.037 4.331 9.850 1.00 89.06 120 PRO A O 1
ATOM 875 N N . ARG A 1 121 ? 1.531 5.123 11.886 1.00 91.25 121 ARG A N 1
ATOM 876 C CA . ARG A 1 121 ? 1.468 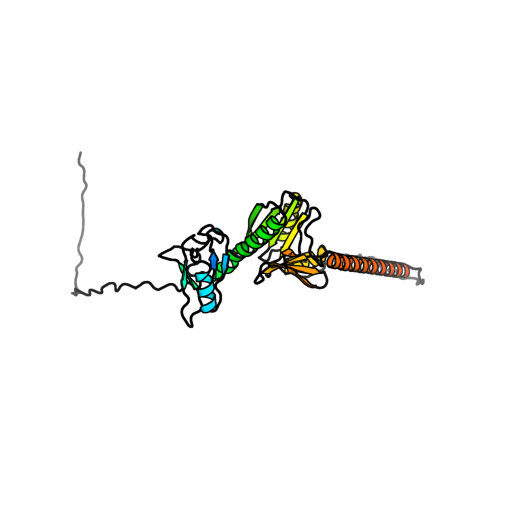3.816 12.559 1.00 91.25 121 ARG A CA 1
ATOM 877 C C . ARG A 1 121 ? 0.162 3.076 12.296 1.00 91.25 121 ARG A C 1
ATOM 879 O O . ARG A 1 121 ? 0.179 1.851 12.216 1.00 91.25 121 ARG A O 1
ATOM 886 N N . TYR A 1 122 ? -0.948 3.787 12.130 1.00 93.38 122 TYR A N 1
ATOM 887 C CA . TYR A 1 122 ? -2.255 3.200 11.819 1.00 93.38 122 TYR A CA 1
ATOM 888 C C . TYR A 1 122 ? -2.459 2.939 10.326 1.00 93.38 122 TYR A C 1
ATOM 890 O O . TYR A 1 122 ? -3.288 2.101 9.967 1.00 93.38 122 TYR A O 1
ATOM 898 N N . ASP A 1 123 ? -1.710 3.612 9.449 1.00 90.56 123 ASP A N 1
ATOM 899 C CA . ASP A 1 123 ? -1.910 3.526 8.000 1.00 90.56 123 ASP A CA 1
ATOM 900 C C . ASP A 1 123 ? -1.933 2.079 7.486 1.00 90.56 123 ASP A C 1
ATOM 902 O O . ASP A 1 123 ? -2.845 1.712 6.741 1.00 90.56 123 ASP A O 1
ATOM 906 N N . HIS A 1 124 ? -1.001 1.236 7.939 1.00 92.88 124 HIS A N 1
ATOM 907 C CA . HIS A 1 124 ? -0.899 -0.164 7.514 1.00 92.88 124 HIS A CA 1
ATOM 908 C C . HIS A 1 124 ? -2.166 -0.983 7.788 1.00 92.88 124 HIS A C 1
ATOM 910 O O . HIS A 1 124 ? -2.522 -1.829 6.975 1.00 92.88 124 HIS A O 1
ATOM 916 N N . LEU A 1 125 ? -2.892 -0.701 8.874 1.00 94.38 125 LEU A N 1
ATOM 917 C CA . LEU A 1 125 ? -4.130 -1.406 9.220 1.00 94.38 125 LEU A CA 1
ATOM 918 C C . LEU A 1 125 ? -5.215 -1.168 8.165 1.00 94.38 125 LEU A C 1
ATOM 920 O O . LEU A 1 125 ? -5.943 -2.085 7.784 1.00 94.38 125 LEU A O 1
ATOM 924 N N . ARG A 1 126 ? -5.273 0.053 7.619 1.00 90.94 126 ARG A N 1
ATOM 925 C CA . ARG A 1 126 ? -6.225 0.410 6.560 1.00 90.94 126 ARG A CA 1
ATOM 926 C C . ARG A 1 126 ? -5.901 -0.288 5.242 1.00 90.94 126 ARG A C 1
ATOM 928 O O . ARG A 1 126 ? -6.822 -0.735 4.561 1.00 90.94 126 ARG A O 1
ATOM 935 N N . TYR A 1 127 ? -4.618 -0.409 4.894 1.00 93.62 127 TYR A N 1
ATOM 936 C CA . TYR A 1 127 ? -4.207 -1.181 3.716 1.00 93.62 127 TYR A CA 1
ATOM 937 C C . TYR A 1 127 ? -4.458 -2.679 3.918 1.00 93.62 127 TYR A C 1
ATOM 939 O O . TYR A 1 127 ? -5.013 -3.323 3.032 1.00 93.62 127 TYR A O 1
ATOM 947 N N . GLN A 1 128 ? -4.120 -3.213 5.095 1.00 94.62 128 GLN A N 1
ATOM 948 C CA . GLN A 1 128 ? -4.279 -4.626 5.434 1.00 94.62 128 GLN A CA 1
ATOM 949 C C . GLN A 1 128 ? -5.737 -5.063 5.315 1.00 94.62 128 GLN A C 1
ATOM 951 O O . GLN A 1 128 ? -6.012 -6.053 4.646 1.00 94.62 128 GLN A O 1
ATOM 956 N N . ARG A 1 129 ? -6.677 -4.316 5.910 1.00 92.19 129 ARG A N 1
ATOM 957 C CA . ARG A 1 129 ? -8.105 -4.661 5.863 1.00 92.19 129 ARG A CA 1
ATOM 958 C C . ARG A 1 129 ? -8.642 -4.698 4.432 1.00 92.19 129 ARG A C 1
ATOM 960 O O . ARG A 1 129 ? -9.333 -5.643 4.064 1.00 92.19 129 ARG A O 1
ATOM 967 N N . ALA A 1 130 ? -8.315 -3.692 3.622 1.00 93.44 130 ALA A N 1
ATOM 968 C CA . ALA A 1 130 ? -8.780 -3.625 2.239 1.00 93.44 130 ALA A CA 1
ATOM 969 C C . ALA A 1 130 ? -8.152 -4.711 1.349 1.00 93.44 130 ALA A C 1
ATOM 971 O O . ALA A 1 130 ? -8.857 -5.312 0.541 1.00 93.44 130 ALA A O 1
ATOM 972 N N . LEU A 1 131 ? -6.855 -4.997 1.515 1.00 95.31 131 LEU A N 1
ATOM 973 C CA . LEU A 1 131 ? -6.185 -6.086 0.798 1.00 95.31 131 LEU A CA 1
ATOM 974 C C . LEU A 1 131 ? -6.733 -7.450 1.206 1.00 95.31 131 LEU A C 1
ATOM 976 O O . LEU A 1 131 ? -6.992 -8.275 0.336 1.00 95.31 131 LEU A O 1
ATOM 980 N N . ALA A 1 132 ? -6.954 -7.669 2.503 1.00 94.44 132 ALA A N 1
ATOM 981 C CA . ALA A 1 132 ? -7.508 -8.917 3.003 1.00 94.44 132 ALA A CA 1
ATOM 982 C C . ALA A 1 132 ? -8.914 -9.171 2.451 1.00 94.44 132 ALA A C 1
ATOM 984 O O . ALA A 1 132 ? -9.177 -10.257 1.947 1.00 94.44 132 ALA A O 1
ATOM 985 N N . ALA A 1 133 ? -9.785 -8.157 2.460 1.00 93.88 133 ALA A N 1
ATOM 986 C CA . ALA A 1 133 ? -11.120 -8.266 1.876 1.00 93.88 133 ALA A CA 1
ATOM 987 C C . ALA A 1 133 ? -11.078 -8.544 0.361 1.00 93.88 133 ALA A C 1
ATOM 989 O O . ALA A 1 133 ? -11.828 -9.380 -0.133 1.00 93.88 133 ALA A O 1
ATOM 990 N N . TRP A 1 134 ? -10.187 -7.877 -0.380 1.00 96.19 134 TRP A N 1
ATOM 991 C CA . TRP A 1 134 ? -10.034 -8.086 -1.824 1.00 96.19 134 TRP A CA 1
ATOM 992 C C . TRP A 1 134 ? -9.482 -9.474 -2.181 1.00 96.19 134 TRP A C 1
ATOM 994 O O . TRP A 1 134 ? -9.931 -10.073 -3.158 1.00 96.19 134 TRP A O 1
ATOM 1004 N N . LEU A 1 135 ? -8.527 -9.997 -1.407 1.00 96.50 135 LEU A N 1
ATOM 1005 C CA . LEU A 1 135 ? -7.981 -11.344 -1.599 1.00 96.50 135 LEU A CA 1
ATOM 1006 C C . LEU A 1 135 ? -9.001 -12.420 -1.215 1.00 96.50 135 LEU A C 1
ATOM 1008 O O . LEU A 1 135 ? -9.235 -13.336 -1.999 1.00 96.50 135 LEU A O 1
ATOM 1012 N N . ALA A 1 136 ? -9.676 -12.262 -0.075 1.00 95.38 136 ALA A N 1
ATOM 1013 C CA . ALA A 1 136 ? -10.737 -13.172 0.349 1.00 95.38 136 ALA A CA 1
ATOM 1014 C C . ALA A 1 136 ? -11.900 -13.203 -0.658 1.00 95.38 136 ALA A C 1
ATOM 1016 O O . ALA A 1 136 ? -12.405 -14.272 -0.981 1.00 95.38 136 ALA A O 1
ATOM 1017 N N . GLY A 1 137 ? -12.274 -12.052 -1.231 1.00 96.00 137 GLY A N 1
ATOM 1018 C CA . GLY A 1 137 ? -13.282 -11.971 -2.295 1.00 96.00 137 GLY A CA 1
ATOM 1019 C C . GLY A 1 137 ? -12.885 -12.665 -3.606 1.00 96.00 137 GLY A C 1
ATOM 1020 O O . GLY A 1 137 ? -13.736 -12.867 -4.466 1.00 96.00 137 GLY A O 1
ATOM 1021 N N . GLN A 1 138 ? -11.613 -13.038 -3.766 1.00 96.00 138 GLN A N 1
ATOM 1022 C CA . GLN A 1 138 ? -11.109 -13.867 -4.867 1.00 96.00 138 GLN A CA 1
ATOM 1023 C C . GLN A 1 138 ? -10.895 -15.334 -4.462 1.00 96.00 138 GLN A C 1
ATOM 1025 O O . GLN A 1 138 ? -10.399 -16.110 -5.272 1.00 96.00 138 GLN A O 1
ATOM 1030 N N . GLY A 1 139 ? -11.256 -15.716 -3.233 1.00 95.75 139 GLY A N 1
ATOM 1031 C CA . GLY A 1 139 ? -11.089 -17.075 -2.716 1.00 95.75 139 GLY A CA 1
ATOM 1032 C C . GLY A 1 139 ? -9.679 -17.404 -2.223 1.00 95.75 139 GLY A C 1
ATOM 1033 O O . GLY A 1 139 ? -9.377 -18.575 -2.036 1.00 95.75 139 GLY A O 1
ATOM 1034 N N . HIS A 1 140 ? -8.818 -16.403 -2.014 1.00 95.31 140 HIS A N 1
ATOM 1035 C CA . HIS A 1 140 ? -7.429 -16.621 -1.600 1.00 95.31 140 HIS A CA 1
ATOM 1036 C C . HIS A 1 140 ? -7.262 -16.627 -0.082 1.00 95.31 140 HIS A C 1
ATOM 1038 O O . HIS A 1 140 ? -7.760 -15.729 0.609 1.00 95.31 140 HIS A O 1
ATOM 1044 N N . HIS A 1 141 ? -6.457 -17.562 0.426 1.00 90.38 141 HIS A N 1
ATOM 1045 C CA . HIS A 1 141 ? -5.968 -17.529 1.801 1.00 90.38 141 HIS A CA 1
ATOM 1046 C C . HIS A 1 141 ? -4.647 -16.767 1.886 1.00 90.38 141 HIS A C 1
ATOM 1048 O O . HIS A 1 141 ? -3.758 -16.903 1.048 1.00 90.38 141 HIS A O 1
ATOM 1054 N N . LEU A 1 142 ? -4.517 -15.927 2.912 1.00 93.31 142 LEU A N 1
ATOM 1055 C CA . LEU A 1 142 ? -3.386 -15.016 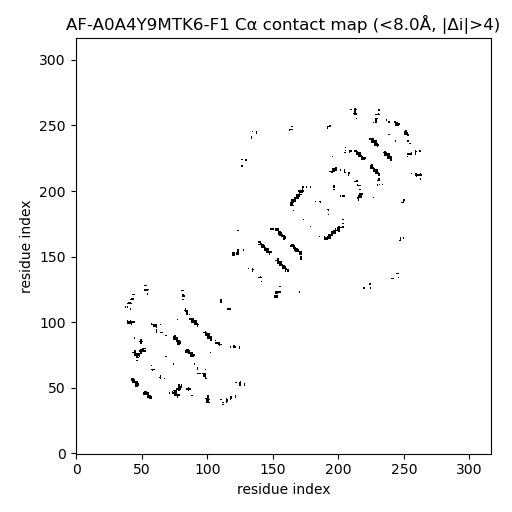3.037 1.00 93.31 142 LEU A CA 1
ATOM 1056 C C . LEU A 1 142 ? -2.733 -15.101 4.410 1.00 93.31 142 LEU A C 1
ATOM 1058 O O . LEU A 1 142 ? -3.402 -15.208 5.440 1.00 93.31 142 LEU A O 1
ATOM 1062 N N . ARG A 1 143 ? -1.410 -14.955 4.421 1.00 94.19 143 ARG A N 1
ATOM 1063 C CA . ARG A 1 143 ? -0.615 -14.720 5.626 1.00 94.19 143 ARG A CA 1
ATOM 1064 C C . ARG A 1 143 ? -0.038 -13.316 5.562 1.00 94.19 143 ARG A C 1
ATOM 1066 O O . ARG A 1 143 ? 0.650 -12.967 4.606 1.00 94.19 143 ARG A O 1
ATOM 1073 N N . VAL A 1 144 ? -0.318 -12.502 6.579 1.00 93.75 144 VAL A N 1
ATOM 1074 C CA . VAL A 1 144 ? 0.210 -11.133 6.675 1.00 93.75 144 VAL A CA 1
ATOM 1075 C C . VAL A 1 144 ? 1.349 -11.090 7.676 1.00 93.75 144 VAL A C 1
ATOM 1077 O O . VAL A 1 144 ? 1.174 -11.428 8.844 1.00 93.75 144 VAL A O 1
ATOM 1080 N N . GLN A 1 145 ? 2.489 -10.576 7.238 1.00 94.00 145 GLN A N 1
ATOM 1081 C CA . GLN A 1 145 ? 3.573 -10.152 8.104 1.00 94.00 145 GLN A CA 1
ATOM 1082 C C . GLN A 1 145 ? 3.682 -8.626 8.078 1.00 94.00 145 GLN A C 1
ATOM 1084 O O . GLN A 1 145 ? 3.727 -7.993 7.022 1.00 94.00 145 GLN A O 1
ATOM 1089 N N . LYS A 1 146 ? 3.767 -8.023 9.263 1.00 92.94 146 LYS A N 1
ATOM 1090 C CA . LYS A 1 146 ? 4.086 -6.601 9.413 1.00 92.94 146 LYS A CA 1
ATOM 1091 C C . LYS A 1 146 ? 5.569 -6.386 9.223 1.00 92.94 146 LYS A C 1
ATOM 1093 O O . LYS A 1 146 ? 6.370 -7.116 9.806 1.00 92.94 146 LYS A O 1
ATOM 1098 N N . VAL A 1 147 ? 5.928 -5.359 8.463 1.00 90.69 147 VAL A N 1
ATOM 1099 C CA . VAL A 1 147 ? 7.332 -5.045 8.222 1.00 90.69 147 VAL A CA 1
ATOM 1100 C C . VAL A 1 147 ? 7.655 -3.642 8.715 1.00 90.69 147 VAL A C 1
ATOM 1102 O O . VAL A 1 147 ? 7.294 -2.667 8.055 1.00 90.69 147 VAL A O 1
ATOM 1105 N N . PRO A 1 148 ? 8.314 -3.523 9.883 1.00 88.12 148 PRO A N 1
ATOM 1106 C CA . PRO A 1 148 ? 8.757 -2.238 10.404 1.00 88.12 148 PRO A CA 1
ATOM 1107 C C . PRO A 1 148 ? 9.649 -1.511 9.397 1.00 88.12 148 PRO A C 1
ATOM 1109 O O . PRO A 1 148 ? 10.506 -2.129 8.760 1.00 88.12 148 PRO A O 1
ATOM 1112 N N . GLN A 1 149 ? 9.453 -0.202 9.261 1.00 82.94 149 GLN A N 1
ATOM 1113 C CA . GLN A 1 149 ? 10.229 0.652 8.367 1.00 82.94 149 GLN A CA 1
ATOM 1114 C C . GLN A 1 149 ? 11.024 1.703 9.165 1.00 82.94 149 GLN A C 1
ATOM 1116 O O . GLN A 1 149 ? 10.649 2.015 10.299 1.00 82.94 149 GLN A O 1
ATOM 1121 N N . PRO A 1 150 ? 12.131 2.241 8.609 1.00 77.50 150 PRO A N 1
ATOM 1122 C CA . PRO A 1 150 ? 13.036 3.130 9.348 1.00 77.50 150 PRO A CA 1
ATOM 1123 C C . PRO A 1 150 ? 12.385 4.412 9.883 1.00 77.50 150 PRO A C 1
ATOM 1125 O O . PRO A 1 150 ? 12.773 4.897 10.940 1.00 77.50 150 PRO A O 1
ATOM 1128 N N . ASP A 1 151 ? 11.372 4.937 9.194 1.00 79.94 151 ASP A N 1
ATOM 1129 C CA . ASP A 1 151 ? 10.628 6.148 9.577 1.00 79.94 151 ASP A CA 1
ATOM 1130 C C . ASP A 1 151 ? 9.500 5.876 10.594 1.00 79.94 151 ASP A C 1
ATOM 1132 O O . ASP A 1 151 ? 8.660 6.732 10.869 1.00 79.94 151 ASP A O 1
ATOM 1136 N N . GLY A 1 152 ? 9.442 4.658 11.141 1.00 78.81 152 GLY A N 1
ATOM 1137 C CA . GLY A 1 152 ? 8.408 4.232 12.073 1.00 78.81 152 GLY A CA 1
ATOM 1138 C C . GLY A 1 152 ? 7.095 3.806 11.416 1.00 78.81 152 GLY A C 1
ATOM 1139 O O . GLY A 1 152 ? 6.209 3.342 12.137 1.00 78.81 152 GLY A O 1
ATOM 1140 N N . ARG A 1 153 ? 6.949 3.897 10.087 1.00 87.94 153 ARG A N 1
ATOM 1141 C CA . ARG A 1 153 ? 5.823 3.274 9.377 1.00 87.94 153 ARG A CA 1
ATOM 1142 C C . ARG A 1 153 ? 5.943 1.757 9.412 1.00 87.94 153 ARG A C 1
ATOM 1144 O O . ARG A 1 153 ? 6.976 1.175 9.743 1.00 87.94 153 ARG A O 1
ATOM 1151 N N . THR A 1 154 ? 4.845 1.098 9.078 1.00 90.56 154 THR A N 1
ATOM 1152 C CA . THR A 1 154 ? 4.787 -0.357 8.949 1.00 90.56 154 THR A CA 1
ATOM 1153 C C . THR A 1 154 ? 4.327 -0.693 7.540 1.00 90.56 154 THR A C 1
ATOM 1155 O O . THR A 1 154 ? 3.234 -0.314 7.141 1.00 90.56 154 THR A O 1
ATOM 1158 N N . GLY A 1 155 ? 5.169 -1.377 6.772 1.00 93.31 155 GLY A N 1
ATOM 1159 C CA . GLY A 1 155 ? 4.768 -2.005 5.520 1.00 93.31 155 GLY A CA 1
ATOM 1160 C C . GLY A 1 155 ? 4.054 -3.332 5.771 1.00 93.31 155 GLY A C 1
ATOM 1161 O O . GLY A 1 155 ? 3.996 -3.825 6.904 1.00 93.31 155 GLY A O 1
ATOM 1162 N N . LEU A 1 156 ? 3.530 -3.929 4.705 1.00 96.00 156 LEU A N 1
ATOM 1163 C CA . LEU A 1 156 ? 2.886 -5.241 4.755 1.00 96.00 156 LEU A CA 1
ATOM 1164 C C . LEU A 1 156 ? 3.572 -6.183 3.779 1.00 96.00 156 LEU A C 1
ATOM 1166 O O . LEU A 1 156 ? 3.709 -5.850 2.609 1.00 96.00 156 LEU A O 1
ATOM 1170 N N . HIS A 1 157 ? 3.920 -7.370 4.250 1.00 96.69 157 HIS A N 1
ATOM 1171 C CA . HIS A 1 157 ? 4.291 -8.490 3.405 1.00 96.69 157 HIS A CA 1
ATOM 1172 C C . HIS A 1 157 ? 3.154 -9.511 3.449 1.00 96.69 157 HIS A C 1
ATOM 1174 O O . HIS A 1 157 ? 2.904 -10.118 4.491 1.00 96.69 157 HIS A O 1
ATOM 1180 N N . VAL A 1 158 ? 2.415 -9.643 2.352 1.00 96.88 158 VAL A N 1
ATOM 1181 C CA . VAL A 1 158 ? 1.252 -10.528 2.246 1.00 96.88 158 VAL A CA 1
ATOM 1182 C C . VAL A 1 158 ? 1.617 -11.695 1.348 1.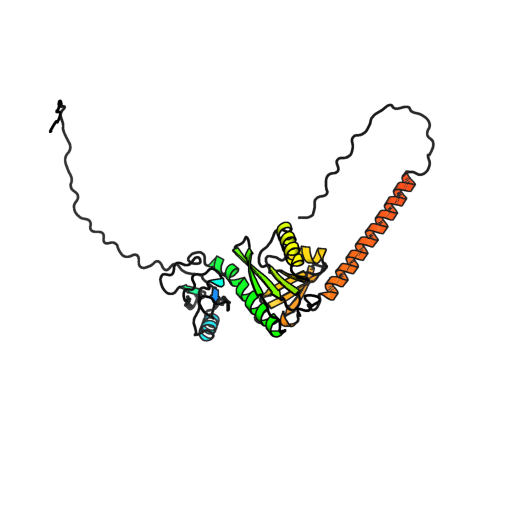00 96.88 158 VAL A C 1
ATOM 1184 O O . VAL A 1 158 ? 1.854 -11.497 0.161 1.00 96.88 158 VAL A O 1
ATOM 1187 N N . VAL A 1 159 ? 1.650 -12.900 1.903 1.00 96.38 159 VAL A N 1
ATOM 1188 C CA . VAL A 1 159 ? 1.895 -14.132 1.149 1.00 96.38 159 VAL A CA 1
ATOM 1189 C C . VAL A 1 159 ? 0.561 -14.799 0.847 1.00 96.38 159 VAL A C 1
ATOM 1191 O O . VAL A 1 159 ? -0.277 -14.931 1.740 1.00 96.38 159 VAL A O 1
ATOM 1194 N N . VAL A 1 160 ? 0.378 -15.202 -0.408 1.00 95.56 160 VAL A N 1
ATOM 1195 C CA . VAL A 1 160 ? -0.772 -15.968 -0.890 1.00 95.56 160 VAL A CA 1
ATOM 1196 C C . VAL A 1 160 ? -0.239 -17.290 -1.428 1.00 95.56 160 VAL A C 1
ATOM 1198 O O . VAL A 1 160 ? 0.210 -17.377 -2.576 1.00 95.56 160 VAL A O 1
ATOM 1201 N N . ASP A 1 161 ? -0.212 -18.290 -0.549 1.00 88.31 161 ASP A N 1
ATOM 1202 C CA . ASP A 1 161 ? 0.465 -19.567 -0.792 1.00 88.31 161 ASP A CA 1
ATOM 1203 C C . ASP A 1 161 ? -0.173 -20.331 -1.965 1.00 88.31 161 ASP A C 1
ATOM 1205 O O . ASP A 1 161 ? 0.549 -20.859 -2.810 1.00 88.31 161 ASP A O 1
ATOM 1209 N N . ASP A 1 162 ? -1.504 -20.277 -2.085 1.00 89.00 162 ASP A N 1
ATOM 1210 C CA . ASP A 1 162 ? -2.300 -21.014 -3.082 1.00 89.00 162 ASP A CA 1
ATOM 1211 C C . ASP A 1 162 ? -1.904 -20.706 -4.538 1.00 89.00 162 ASP A C 1
ATOM 1213 O O . ASP A 1 162 ? -2.026 -21.551 -5.423 1.00 89.00 162 ASP A O 1
ATOM 1217 N N . VAL A 1 163 ? -1.389 -19.499 -4.795 1.00 92.12 163 VAL A N 1
ATOM 1218 C CA . VAL A 1 163 ? -0.926 -19.058 -6.124 1.00 92.12 163 VAL A CA 1
ATOM 1219 C C . VAL A 1 163 ? 0.577 -18.771 -6.171 1.00 92.12 163 VAL A C 1
ATOM 1221 O O . VAL A 1 163 ? 1.090 -18.310 -7.193 1.00 92.12 163 VAL A O 1
ATOM 1224 N N . GLY A 1 164 ? 1.308 -19.042 -5.084 1.00 92.56 164 GLY A N 1
ATOM 1225 C CA . GLY A 1 164 ? 2.745 -18.784 -4.985 1.00 92.56 164 GLY A CA 1
ATOM 1226 C C . GLY A 1 164 ? 3.108 -17.311 -5.204 1.00 92.56 164 GLY A C 1
ATOM 1227 O O . GLY A 1 164 ? 4.104 -17.020 -5.874 1.00 92.56 164 GLY A O 1
ATOM 1228 N N . GLN A 1 165 ? 2.290 -16.392 -4.682 1.00 95.69 165 GLN A N 1
ATOM 1229 C CA . GLN A 1 165 ? 2.432 -14.944 -4.854 1.00 95.69 165 GLN A CA 1
ATOM 1230 C C . GLN A 1 165 ? 2.760 -14.261 -3.526 1.00 95.69 165 GLN A C 1
ATOM 1232 O O . GLN A 1 165 ? 2.292 -14.677 -2.466 1.00 95.69 165 GLN A O 1
ATOM 1237 N N . ALA A 1 166 ? 3.484 -13.146 -3.589 1.00 96.62 166 ALA A N 1
ATOM 1238 C CA . ALA A 1 166 ? 3.551 -12.192 -2.489 1.00 96.62 166 ALA A CA 1
ATOM 1239 C C . ALA A 1 166 ? 3.235 -10.769 -2.960 1.00 96.62 166 ALA A C 1
ATOM 1241 O O . ALA A 1 166 ? 3.660 -10.340 -4.036 1.00 96.62 166 ALA A O 1
ATOM 1242 N N . ILE A 1 167 ? 2.517 -10.025 -2.122 1.00 97.56 167 ILE A N 1
ATOM 1243 C CA . ILE A 1 167 ? 2.249 -8.598 -2.283 1.00 97.56 167 ILE A CA 1
ATOM 1244 C C . ILE A 1 167 ? 2.978 -7.852 -1.173 1.00 97.56 167 ILE A C 1
ATOM 1246 O O . ILE A 1 167 ? 2.747 -8.087 0.012 1.00 97.56 167 ILE A O 1
ATOM 1250 N N . GLU A 1 168 ? 3.839 -6.926 -1.565 1.00 97.31 168 GLU A N 1
ATOM 1251 C CA . GLU A 1 168 ? 4.600 -6.084 -0.658 1.00 97.31 168 GLU A CA 1
ATOM 1252 C C . GLU A 1 168 ? 4.061 -4.655 -0.698 1.00 97.31 168 GLU A C 1
ATOM 1254 O O . GLU A 1 168 ? 4.167 -3.969 -1.709 1.00 97.31 168 GLU A O 1
ATOM 1259 N N . VAL A 1 169 ? 3.489 -4.185 0.406 1.00 96.94 169 VAL A N 1
ATOM 1260 C CA . VAL A 1 169 ? 3.023 -2.806 0.555 1.00 96.94 169 VAL A CA 1
ATOM 1261 C C . VAL A 1 169 ? 4.104 -1.989 1.239 1.00 96.94 169 VAL A C 1
ATOM 1263 O O . VAL A 1 169 ? 4.305 -2.085 2.453 1.00 96.94 169 VAL A O 1
ATOM 1266 N N . GLN A 1 170 ? 4.770 -1.139 0.468 1.00 95.38 170 GLN A N 1
ATOM 1267 C CA . GLN A 1 170 ? 5.814 -0.260 0.969 1.00 95.38 170 GLN A CA 1
ATOM 1268 C C . GLN A 1 170 ? 5.237 1.131 1.253 1.00 95.38 170 GLN A C 1
ATOM 1270 O O . GLN A 1 170 ? 4.872 1.854 0.329 1.00 95.38 170 GLN A O 1
ATOM 1275 N N . LEU A 1 171 ? 5.173 1.534 2.526 1.00 93.25 171 LEU A N 1
ATOM 1276 C CA . LEU A 1 171 ? 4.600 2.831 2.926 1.00 93.25 171 LEU A CA 1
ATOM 1277 C C . LEU A 1 171 ? 5.642 3.911 3.243 1.00 93.25 171 LEU A C 1
ATOM 1279 O O . LEU A 1 171 ? 5.276 5.084 3.308 1.00 93.25 171 LEU A O 1
ATOM 1283 N N . ALA A 1 172 ? 6.903 3.527 3.416 1.00 91.69 172 ALA A N 1
ATOM 1284 C CA . ALA A 1 172 ? 8.056 4.388 3.658 1.00 91.69 172 ALA A CA 1
ATOM 1285 C C . ALA A 1 172 ? 9.066 4.328 2.504 1.00 91.69 172 ALA A C 1
ATOM 1287 O O . ALA A 1 172 ? 9.166 3.292 1.830 1.00 91.69 172 ALA A O 1
ATOM 1288 N N . PRO A 1 173 ? 9.872 5.382 2.310 1.00 90.12 173 PRO A N 1
ATOM 1289 C CA . PRO A 1 173 ? 11.019 5.311 1.420 1.00 90.12 173 PRO A CA 1
ATOM 1290 C C . PRO A 1 173 ? 12.012 4.252 1.918 1.00 90.12 173 PRO A C 1
ATOM 1292 O O . PRO A 1 173 ? 12.229 4.083 3.120 1.00 90.12 173 PRO A O 1
ATOM 1295 N N . LEU A 1 174 ? 12.620 3.530 0.979 1.00 89.12 174 LEU A N 1
ATOM 1296 C CA . LEU A 1 174 ? 13.707 2.594 1.246 1.00 89.12 174 LEU A CA 1
ATOM 1297 C C . LEU A 1 174 ? 14.872 2.924 0.314 1.00 89.12 174 LEU A C 1
ATOM 1299 O O . LEU A 1 174 ? 14.623 3.203 -0.857 1.00 89.12 174 LEU A O 1
ATOM 1303 N N . PRO A 1 175 ? 16.127 2.848 0.790 1.00 88.75 175 PRO A N 1
ATOM 1304 C CA . PRO A 1 175 ? 17.277 2.896 -0.100 1.00 88.75 175 PRO A CA 1
ATOM 1305 C C . PRO A 1 175 ? 17.222 1.755 -1.122 1.00 88.75 175 PRO A C 1
ATOM 1307 O O . PRO A 1 175 ? 16.898 0.620 -0.757 1.00 88.75 175 PRO A O 1
ATOM 1310 N N . ASP A 1 176 ? 17.620 2.026 -2.364 1.00 86.94 176 ASP A N 1
ATOM 1311 C CA . ASP A 1 176 ? 17.599 1.059 -3.470 1.00 86.94 176 ASP A CA 1
ATOM 1312 C C . ASP A 1 176 ? 18.277 -0.270 -3.129 1.00 86.94 176 ASP A C 1
ATOM 1314 O O . ASP A 1 176 ? 17.765 -1.340 -3.449 1.00 86.94 176 ASP A O 1
ATOM 1318 N N . THR A 1 177 ? 19.414 -0.235 -2.431 1.00 89.88 177 THR A N 1
ATOM 1319 C CA . THR A 1 177 ? 20.146 -1.445 -2.023 1.00 89.88 177 THR A CA 1
ATOM 1320 C C . THR A 1 177 ? 19.354 -2.298 -1.030 1.00 89.88 177 THR A C 1
ATOM 1322 O O . THR A 1 177 ? 19.359 -3.528 -1.117 1.00 89.88 177 THR A O 1
ATOM 1325 N N . VAL A 1 178 ? 18.630 -1.660 -0.106 1.00 90.50 178 VAL A N 1
ATOM 1326 C CA . VAL A 1 178 ? 17.763 -2.334 0.870 1.00 90.50 178 VAL A CA 1
ATOM 1327 C C . VAL A 1 178 ? 16.533 -2.908 0.177 1.00 90.50 178 VAL A C 1
ATOM 1329 O O . VAL A 1 178 ? 16.159 -4.046 0.468 1.00 90.50 178 VAL A O 1
ATOM 1332 N N . TRP A 1 179 ? 15.937 -2.148 -0.745 1.00 90.81 179 TRP A N 1
ATOM 1333 C CA . TRP A 1 179 ? 14.816 -2.599 -1.563 1.00 90.81 179 TRP A CA 1
ATOM 1334 C C . TRP A 1 179 ? 15.199 -3.823 -2.406 1.00 90.81 179 TRP A C 1
ATOM 1336 O O . TRP A 1 179 ? 14.553 -4.860 -2.275 1.00 90.81 179 TRP A O 1
ATOM 1346 N N . ARG A 1 180 ? 16.310 -3.769 -3.159 1.00 90.00 180 ARG A N 1
ATOM 1347 C CA . ARG A 1 180 ? 16.795 -4.887 -3.997 1.00 90.00 180 ARG A CA 1
ATOM 1348 C C . ARG A 1 180 ? 17.054 -6.144 -3.182 1.00 90.00 180 ARG A C 1
ATOM 1350 O O . ARG A 1 180 ? 16.509 -7.196 -3.486 1.00 90.00 180 ARG A O 1
ATOM 1357 N N . ARG A 1 181 ? 17.807 -6.026 -2.082 1.00 92.12 181 ARG A N 1
ATOM 1358 C CA . ARG A 1 181 ? 18.084 -7.161 -1.185 1.00 92.12 181 ARG A CA 1
ATOM 1359 C C . ARG A 1 181 ? 16.795 -7.808 -0.672 1.00 92.12 181 ARG A C 1
ATOM 1361 O O . ARG A 1 181 ? 16.737 -9.019 -0.466 1.00 92.12 181 ARG A O 1
ATOM 1368 N N . ARG A 1 182 ? 15.771 -6.994 -0.414 1.00 92.44 182 ARG A N 1
ATOM 1369 C CA . ARG A 1 182 ? 14.474 -7.457 0.073 1.00 92.44 182 ARG A CA 1
ATOM 1370 C C . ARG A 1 182 ? 13.661 -8.138 -1.028 1.00 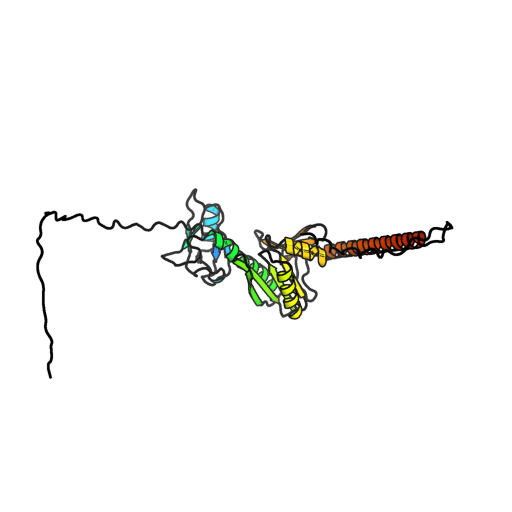92.44 182 ARG A C 1
ATOM 1372 O O . ARG A 1 182 ? 13.130 -9.214 -0.771 1.00 92.44 182 ARG A O 1
ATOM 1379 N N . ASP A 1 183 ? 13.618 -7.554 -2.222 1.00 92.69 183 ASP A N 1
ATOM 1380 C CA . ASP A 1 183 ? 12.986 -8.135 -3.411 1.00 92.69 183 ASP A CA 1
ATOM 1381 C C . ASP A 1 183 ? 13.623 -9.487 -3.768 1.00 92.69 183 ASP A C 1
ATOM 1383 O O . ASP A 1 183 ? 12.917 -10.488 -3.866 1.00 92.69 183 ASP A O 1
ATOM 1387 N N . ASP A 1 184 ? 14.956 -9.557 -3.825 1.00 93.25 184 ASP A N 1
ATOM 1388 C CA . ASP A 1 184 ? 15.702 -10.790 -4.105 1.00 93.25 184 ASP A CA 1
ATOM 1389 C C . ASP A 1 184 ? 15.403 -11.892 -3.087 1.00 93.25 184 ASP A C 1
ATOM 1391 O O . ASP A 1 184 ? 15.238 -13.058 -3.446 1.00 93.25 184 ASP A O 1
ATOM 1395 N N . ARG A 1 185 ? 15.317 -11.540 -1.798 1.00 94.62 185 ARG A N 1
ATOM 1396 C CA . ARG A 1 185 ? 14.971 -12.499 -0.745 1.00 94.62 185 ARG A CA 1
ATOM 1397 C C . ARG A 1 185 ? 13.559 -13.051 -0.933 1.00 94.62 185 ARG A C 1
ATOM 1399 O O . ARG A 1 185 ? 13.372 -14.254 -0.792 1.00 94.62 185 ARG A O 1
ATOM 1406 N N . TYR A 1 186 ? 12.582 -12.202 -1.240 1.00 94.25 186 TYR A N 1
ATOM 1407 C CA . TYR A 1 186 ? 11.194 -12.637 -1.413 1.00 94.25 186 TYR A CA 1
ATOM 1408 C C . TYR A 1 186 ? 10.995 -13.448 -2.692 1.00 94.25 186 TYR A C 1
ATOM 1410 O O . TYR A 1 186 ? 10.321 -14.473 -2.663 1.00 94.25 186 TYR A O 1
ATOM 1418 N N . ARG A 1 187 ? 11.657 -13.082 -3.793 1.00 93.25 187 ARG A N 1
ATOM 1419 C CA . ARG A 1 187 ? 11.601 -13.846 -5.052 1.00 93.25 187 ARG A CA 1
ATOM 1420 C C . ARG A 1 187 ? 12.229 -15.237 -4.964 1.00 93.25 187 ARG A C 1
ATOM 1422 O O . ARG A 1 187 ? 11.959 -16.073 -5.814 1.00 93.25 187 ARG A O 1
ATOM 1429 N N . ARG A 1 188 ? 13.048 -15.510 -3.944 1.00 94.88 188 ARG A N 1
ATOM 1430 C CA . ARG A 1 188 ? 13.535 -16.870 -3.646 1.00 94.88 188 ARG A CA 1
ATOM 1431 C C . ARG A 1 188 ? 12.499 -17.736 -2.925 1.00 94.88 188 ARG A C 1
ATOM 1433 O O . ARG A 1 188 ? 12.689 -18.942 -2.846 1.00 94.88 188 ARG A O 1
ATOM 1440 N N . GLN A 1 189 ? 11.453 -17.131 -2.363 1.00 92.75 189 GLN A N 1
ATOM 1441 C CA . GLN A 1 189 ? 10.447 -17.806 -1.535 1.00 92.75 189 GLN A CA 1
ATOM 1442 C C . GLN A 1 189 ? 9.127 -18.028 -2.276 1.00 92.75 189 GLN A C 1
ATOM 1444 O O . GLN A 1 189 ? 8.415 -18.982 -1.982 1.00 92.75 189 GLN A O 1
ATOM 1449 N N . VAL A 1 190 ? 8.799 -17.157 -3.231 1.00 93.94 190 VAL A N 1
ATOM 1450 C CA . VAL A 1 190 ? 7.558 -17.205 -4.013 1.00 93.94 190 VAL A CA 1
ATOM 1451 C C . VAL A 1 190 ? 7.854 -17.025 -5.499 1.00 93.94 190 VAL A C 1
ATOM 1453 O O . VAL A 1 190 ? 8.884 -16.459 -5.864 1.00 93.94 190 VAL A O 1
ATOM 1456 N N . ARG A 1 191 ? 6.940 -17.466 -6.372 1.00 93.31 191 ARG A N 1
ATOM 1457 C CA . ARG A 1 191 ? 7.112 -17.364 -7.832 1.00 93.31 191 ARG A CA 1
ATOM 1458 C C . ARG A 1 191 ? 7.126 -15.911 -8.296 1.00 93.31 191 ARG A C 1
ATOM 1460 O O . ARG A 1 191 ? 7.917 -15.530 -9.155 1.00 93.31 191 ARG A O 1
ATOM 1467 N N . HIS A 1 192 ? 6.266 -15.090 -7.702 1.00 94.38 192 HIS A N 1
ATOM 1468 C CA . HIS A 1 192 ? 6.102 -13.697 -8.088 1.00 94.38 192 HIS A CA 1
ATOM 1469 C C . HIS A 1 192 ? 5.949 -12.805 -6.856 1.00 94.38 192 HIS A C 1
ATOM 1471 O O . HIS A 1 192 ? 5.209 -13.108 -5.922 1.00 94.38 192 HIS A O 1
ATOM 1477 N N . VAL A 1 193 ? 6.642 -11.669 -6.892 1.00 95.81 193 VAL A N 1
ATOM 1478 C CA . VAL A 1 193 ? 6.531 -10.598 -5.899 1.00 95.81 193 VAL A CA 1
ATOM 1479 C C . VAL A 1 193 ? 6.025 -9.352 -6.608 1.00 95.81 193 VAL A C 1
ATOM 1481 O O . VAL A 1 193 ? 6.639 -8.906 -7.585 1.00 95.81 193 VAL A O 1
ATOM 1484 N N . THR A 1 194 ? 4.923 -8.805 -6.103 1.00 96.94 194 THR A N 1
ATOM 1485 C CA . THR A 1 194 ? 4.322 -7.551 -6.563 1.00 96.94 194 THR A CA 1
ATOM 1486 C C . THR A 1 194 ? 4.498 -6.484 -5.496 1.00 96.94 194 THR A C 1
ATOM 1488 O O . THR A 1 194 ? 4.020 -6.649 -4.376 1.00 96.94 194 THR A O 1
ATOM 1491 N N . TRP A 1 195 ? 5.136 -5.371 -5.846 1.00 97.44 195 TRP A N 1
ATOM 1492 C CA . TRP A 1 195 ? 5.273 -4.225 -4.953 1.00 97.44 195 TRP A CA 1
ATOM 1493 C C . TRP A 1 195 ? 4.155 -3.212 -5.189 1.00 97.44 195 TRP A C 1
ATOM 1495 O O . TRP A 1 195 ? 3.862 -2.853 -6.326 1.00 97.44 195 TRP A O 1
ATOM 1505 N N . LEU A 1 196 ? 3.543 -2.753 -4.099 1.00 97.81 196 LEU A N 1
ATOM 1506 C CA . LEU A 1 196 ? 2.559 -1.682 -4.044 1.00 97.81 196 LEU A CA 1
ATOM 1507 C C . LEU A 1 196 ? 3.163 -0.492 -3.287 1.00 97.81 196 LEU A C 1
ATOM 1509 O O . LEU A 1 196 ? 3.295 -0.511 -2.060 1.00 97.81 196 LEU A O 1
ATOM 1513 N N . TYR A 1 197 ? 3.521 0.556 -4.022 1.00 96.88 197 TYR A N 1
ATOM 1514 C CA . TYR A 1 197 ? 4.206 1.731 -3.491 1.00 96.88 197 TYR A CA 1
ATOM 1515 C C . TYR A 1 197 ? 3.223 2.770 -2.966 1.00 96.88 197 TYR A C 1
ATOM 1517 O O . TYR A 1 197 ? 2.456 3.373 -3.722 1.00 96.88 197 TYR A O 1
ATOM 1525 N N . GLY A 1 198 ? 3.261 3.000 -1.658 1.00 94.94 198 GLY A N 1
ATOM 1526 C CA . GLY A 1 198 ? 2.546 4.092 -1.017 1.00 94.94 198 GLY A CA 1
ATOM 1527 C C . GLY A 1 198 ? 3.113 5.467 -1.401 1.00 94.94 198 GLY A C 1
ATOM 1528 O O . GLY A 1 198 ? 4.177 5.562 -2.016 1.00 94.94 198 GLY A O 1
ATOM 1529 N N . PRO A 1 199 ? 2.450 6.565 -0.995 1.00 91.38 199 PRO A N 1
ATOM 1530 C CA . PRO A 1 199 ? 2.836 7.919 -1.399 1.00 91.38 199 PRO A CA 1
ATOM 1531 C C . PRO A 1 199 ? 4.280 8.315 -1.066 1.00 91.38 199 PRO A C 1
ATOM 1533 O O . PRO A 1 199 ? 4.897 9.034 -1.838 1.00 91.38 199 PRO A O 1
ATOM 1536 N N . ALA A 1 200 ? 4.839 7.827 0.045 1.00 91.12 200 ALA A N 1
ATOM 1537 C CA . ALA A 1 200 ? 6.222 8.127 0.426 1.00 91.12 200 ALA A CA 1
ATOM 1538 C C . ALA A 1 200 ? 7.259 7.176 -0.205 1.00 91.12 200 ALA A C 1
ATOM 1540 O O . ALA A 1 200 ? 8.448 7.308 0.054 1.00 91.12 200 ALA A O 1
ATOM 1541 N N . ALA A 1 201 ? 6.819 6.211 -1.016 1.00 92.44 201 ALA A N 1
ATOM 1542 C CA . ALA A 1 201 ? 7.663 5.219 -1.677 1.00 92.44 201 ALA A CA 1
ATOM 1543 C C . ALA A 1 201 ? 7.632 5.348 -3.213 1.00 92.44 201 ALA A C 1
ATOM 1545 O O . ALA A 1 201 ? 8.001 4.411 -3.917 1.00 92.44 201 ALA A O 1
ATOM 1546 N N . GLN A 1 202 ? 7.172 6.489 -3.742 1.00 90.81 202 GLN A N 1
ATOM 1547 C CA . GLN A 1 202 ? 6.995 6.691 -5.186 1.00 90.81 202 GLN A CA 1
ATOM 1548 C C . GLN A 1 202 ? 8.301 6.575 -5.973 1.00 90.81 202 GLN A C 1
ATOM 1550 O O . GLN A 1 202 ? 8.282 5.947 -7.026 1.00 90.81 202 GLN A O 1
ATOM 1555 N N . SER A 1 203 ? 9.418 7.074 -5.431 1.00 90.31 203 SER A N 1
ATOM 1556 C CA . SER A 1 203 ? 10.734 6.998 -6.079 1.00 90.31 203 SER A CA 1
ATOM 1557 C C . SER A 1 203 ? 11.178 5.559 -6.352 1.00 90.31 203 SER A C 1
ATOM 1559 O O . SER A 1 203 ? 11.665 5.258 -7.436 1.00 90.31 203 SER A O 1
ATOM 1561 N N . ALA A 1 204 ? 10.938 4.635 -5.415 1.00 91.00 204 ALA A N 1
ATOM 1562 C CA . ALA A 1 204 ? 11.202 3.213 -5.636 1.00 91.00 204 ALA A CA 1
ATOM 1563 C C . ALA A 1 204 ? 10.320 2.648 -6.765 1.00 91.00 204 ALA A C 1
ATOM 1565 O O . ALA A 1 204 ? 10.783 1.861 -7.588 1.00 91.00 204 ALA A O 1
ATOM 1566 N N . GLY A 1 205 ? 9.068 3.108 -6.850 1.00 92.44 205 GLY A N 1
ATOM 1567 C CA . GLY A 1 205 ? 8.177 2.798 -7.965 1.00 92.44 205 GLY A CA 1
ATOM 1568 C C . GLY A 1 205 ? 8.646 3.374 -9.306 1.00 92.44 205 GLY A C 1
ATOM 1569 O O . GLY A 1 205 ? 8.483 2.710 -10.323 1.00 92.44 205 GLY A O 1
ATOM 1570 N N . ASP A 1 206 ? 9.250 4.564 -9.333 1.00 91.31 206 ASP A N 1
ATOM 1571 C CA . ASP A 1 206 ? 9.852 5.128 -10.552 1.00 91.31 206 ASP A CA 1
ATOM 1572 C C . ASP A 1 206 ? 11.013 4.257 -11.047 1.00 91.31 206 ASP A C 1
ATOM 1574 O O . ASP A 1 206 ? 11.059 3.884 -12.222 1.00 91.31 206 ASP A O 1
ATOM 1578 N N . THR A 1 207 ? 11.899 3.844 -10.135 1.00 90.62 207 THR A N 1
ATOM 1579 C CA . THR A 1 207 ? 12.988 2.908 -10.444 1.00 90.62 207 THR A CA 1
ATOM 1580 C C . THR A 1 207 ? 12.448 1.568 -10.948 1.00 90.62 207 THR A C 1
ATOM 1582 O O . THR A 1 207 ? 12.947 1.037 -11.943 1.00 90.62 207 THR A O 1
ATOM 1585 N N . GLU A 1 208 ? 11.412 1.011 -10.312 1.00 93.25 208 GLU A N 1
ATOM 1586 C CA . GLU A 1 208 ? 10.812 -0.244 -10.775 1.00 93.25 208 GLU A CA 1
ATOM 1587 C C . GLU A 1 208 ? 10.181 -0.100 -12.164 1.00 93.25 208 GLU A C 1
ATOM 1589 O O . GLU A 1 208 ? 10.423 -0.953 -13.019 1.00 93.25 208 GLU A O 1
ATOM 1594 N N . ALA A 1 209 ? 9.444 0.980 -12.432 1.00 94.75 209 ALA A N 1
ATOM 1595 C CA . ALA A 1 209 ? 8.858 1.225 -13.747 1.00 94.75 209 ALA A CA 1
ATOM 1596 C C . ALA A 1 209 ? 9.946 1.334 -14.824 1.00 94.75 209 ALA A C 1
ATOM 1598 O O . ALA A 1 209 ? 9.826 0.709 -15.877 1.00 94.75 209 ALA A O 1
ATOM 1599 N N . ALA A 1 210 ? 11.040 2.046 -14.541 1.00 92.12 210 ALA A N 1
ATOM 1600 C CA . ALA A 1 210 ? 12.162 2.198 -15.464 1.00 92.12 210 ALA A CA 1
ATOM 1601 C C . ALA A 1 210 ? 12.874 0.872 -15.792 1.00 92.12 210 ALA A C 1
ATOM 1603 O O . ALA A 1 210 ? 13.360 0.699 -16.910 1.00 92.12 210 ALA A O 1
ATOM 1604 N N . VAL A 1 211 ? 12.940 -0.062 -14.835 1.00 90.31 211 VAL A N 1
ATOM 1605 C CA . VAL A 1 211 ? 13.660 -1.341 -14.986 1.00 90.31 211 VAL A CA 1
ATOM 1606 C C . VAL A 1 211 ? 12.759 -2.464 -15.506 1.00 90.31 211 VAL A C 1
ATOM 1608 O O . VAL A 1 211 ? 13.173 -3.253 -16.354 1.00 90.31 211 VAL A O 1
ATOM 1611 N N . ARG A 1 212 ? 11.536 -2.573 -14.980 1.00 90.50 212 ARG A N 1
ATOM 1612 C CA . ARG A 1 212 ? 10.603 -3.685 -15.234 1.00 90.50 212 ARG A CA 1
ATOM 1613 C C . ARG A 1 212 ? 9.456 -3.308 -16.174 1.00 90.50 212 ARG A C 1
ATOM 1615 O O . ARG A 1 212 ? 8.642 -4.161 -16.523 1.00 90.50 212 ARG A O 1
ATOM 1622 N N . GLY A 1 213 ? 9.386 -2.047 -16.591 1.00 94.69 213 GLY A N 1
ATOM 1623 C CA . GLY A 1 213 ? 8.388 -1.521 -17.520 1.00 94.69 213 GLY A CA 1
ATOM 1624 C C . GLY A 1 213 ? 7.028 -1.202 -16.909 1.00 94.69 213 GLY A C 1
ATOM 1625 O O . GLY A 1 213 ? 6.171 -0.652 -17.595 1.00 94.69 213 GLY A O 1
ATOM 1626 N N . VAL A 1 214 ? 6.813 -1.540 -15.638 1.00 96.75 214 VAL A N 1
ATOM 1627 C CA . VAL A 1 214 ? 5.597 -1.211 -14.897 1.00 96.75 214 VAL A CA 1
ATOM 1628 C C . VAL A 1 214 ? 5.902 -1.158 -13.405 1.00 96.75 214 VAL A C 1
ATOM 1630 O O . VAL A 1 214 ? 6.677 -1.971 -12.906 1.00 96.75 214 VAL A O 1
ATOM 1633 N N . ALA A 1 215 ? 5.260 -0.235 -12.697 1.00 97.31 215 ALA A N 1
ATOM 1634 C CA . ALA A 1 215 ? 5.197 -0.239 -11.240 1.00 97.31 215 ALA A CA 1
ATOM 1635 C C . ALA A 1 215 ? 3.765 0.008 -10.768 1.00 97.31 215 ALA A C 1
ATOM 1637 O O . ALA A 1 215 ? 2.951 0.591 -11.488 1.00 97.31 215 ALA A O 1
ATOM 1638 N N . TYR A 1 216 ? 3.459 -0.416 -9.544 1.00 98.12 216 TYR A N 1
ATOM 1639 C CA . TYR A 1 216 ? 2.131 -0.246 -8.967 1.00 98.12 216 TYR A CA 1
ATOM 1640 C C . TYR A 1 216 ? 2.189 0.679 -7.760 1.00 98.12 216 TYR A C 1
ATOM 1642 O O . TYR A 1 216 ? 2.770 0.351 -6.730 1.00 98.12 216 TYR A O 1
ATOM 1650 N N . SER A 1 217 ? 1.557 1.840 -7.859 1.00 97.62 217 SER A N 1
ATOM 1651 C CA . SER A 1 217 ? 1.286 2.677 -6.695 1.00 97.62 217 SER A CA 1
ATOM 1652 C C . SER A 1 217 ? 0.025 2.224 -5.983 1.00 97.62 217 SER A C 1
ATOM 1654 O O . SER A 1 217 ? -0.905 1.715 -6.603 1.00 97.62 217 SER A O 1
ATOM 1656 N N . VAL A 1 218 ? -0.053 2.480 -4.683 1.00 97.31 218 VAL A N 1
ATOM 1657 C CA . VAL A 1 218 ? -1.271 2.289 -3.903 1.00 97.31 218 VAL A CA 1
ATOM 1658 C C . VAL A 1 218 ? -1.587 3.546 -3.112 1.00 97.31 218 VAL A C 1
ATOM 1660 O O . VAL A 1 218 ? -0.716 4.183 -2.519 1.00 97.31 218 VAL A O 1
ATOM 1663 N N . ARG A 1 219 ? -2.864 3.918 -3.094 1.00 94.88 219 ARG A N 1
ATOM 1664 C CA . ARG A 1 219 ? -3.368 4.983 -2.227 1.00 94.88 219 ARG A CA 1
ATOM 1665 C C . ARG A 1 219 ? -4.760 4.651 -1.728 1.00 94.88 219 ARG A C 1
ATOM 1667 O O . ARG A 1 219 ? -5.489 3.859 -2.324 1.00 94.88 219 ARG A O 1
ATOM 1674 N N . ARG A 1 220 ? -5.144 5.301 -0.638 1.00 91.44 220 ARG A N 1
ATOM 1675 C CA . ARG A 1 220 ? -6.495 5.188 -0.090 1.00 91.44 220 ARG A CA 1
ATOM 1676 C C . ARG A 1 220 ? -7.469 6.029 -0.906 1.00 91.44 220 ARG A C 1
ATOM 1678 O O . ARG A 1 220 ? -7.119 7.096 -1.405 1.00 91.44 220 ARG A O 1
ATOM 1685 N N . HIS A 1 221 ? -8.699 5.554 -0.977 1.00 89.56 221 HIS A N 1
ATOM 1686 C CA . HIS A 1 221 ? -9.858 6.245 -1.515 1.00 89.56 221 HIS A CA 1
ATOM 1687 C C . HIS A 1 221 ? -11.030 6.064 -0.547 1.00 89.56 221 HIS A C 1
ATOM 1689 O O . HIS A 1 221 ? -10.988 5.187 0.317 1.00 89.56 221 HIS A O 1
ATOM 1695 N N . ARG A 1 222 ? -12.073 6.892 -0.667 1.00 77.62 222 ARG A N 1
ATOM 1696 C CA . ARG A 1 222 ? -13.214 6.884 0.268 1.00 77.62 222 ARG A CA 1
ATOM 1697 C C . ARG A 1 222 ? -13.837 5.491 0.431 1.00 77.62 222 ARG A C 1
ATOM 1699 O O . ARG A 1 222 ? -14.229 5.128 1.529 1.00 77.62 222 ARG A O 1
ATOM 1706 N N . THR A 1 223 ? -13.859 4.708 -0.645 1.00 78.62 223 THR A N 1
ATOM 1707 C CA . THR A 1 223 ? -14.495 3.383 -0.718 1.00 78.62 223 THR A CA 1
ATOM 1708 C C . THR A 1 223 ? -13.518 2.202 -0.705 1.00 78.62 223 THR A C 1
ATOM 1710 O O . THR A 1 223 ? -13.940 1.066 -0.893 1.00 78.62 223 THR A O 1
ATOM 1713 N N . GLY A 1 224 ? -12.211 2.425 -0.514 1.00 89.31 224 GLY A N 1
ATOM 1714 C CA . GLY A 1 224 ? -11.226 1.338 -0.530 1.00 89.31 224 GLY A CA 1
ATOM 1715 C C . GLY A 1 224 ? -9.830 1.780 -0.959 1.00 89.31 224 GLY A C 1
ATOM 1716 O O . GLY A 1 224 ? -9.361 2.856 -0.587 1.00 89.31 224 GLY A O 1
ATOM 1717 N N . LEU A 1 225 ? -9.150 0.940 -1.739 1.00 95.50 225 LEU A N 1
ATOM 1718 C CA . LEU A 1 225 ? -7.830 1.237 -2.294 1.00 95.50 225 LEU A CA 1
ATOM 1719 C C . LEU A 1 225 ? -7.912 1.487 -3.798 1.00 95.50 225 LEU A C 1
ATOM 1721 O O . LEU A 1 225 ? -8.670 0.829 -4.513 1.00 95.50 225 LEU A O 1
ATOM 1725 N N . LEU A 1 226 ? -7.090 2.423 -4.265 1.00 97.56 226 LEU A N 1
ATOM 1726 C CA . LEU A 1 226 ? -6.780 2.596 -5.677 1.00 97.56 226 LEU A CA 1
ATOM 1727 C C . LEU A 1 226 ? -5.372 2.077 -5.941 1.00 97.56 226 LEU A C 1
ATOM 1729 O O . LEU A 1 226 ? -4.450 2.353 -5.168 1.00 97.56 226 LEU A O 1
ATOM 1733 N N . VAL A 1 227 ? -5.224 1.386 -7.064 1.00 98.25 227 VAL A N 1
ATOM 1734 C CA . VAL A 1 227 ? -3.949 0.940 -7.615 1.00 98.25 227 VAL A CA 1
ATOM 1735 C C . VAL A 1 227 ? -3.629 1.814 -8.820 1.00 98.25 227 VAL A C 1
ATOM 1737 O O . VAL A 1 227 ? -4.458 1.984 -9.710 1.00 98.25 227 VAL A O 1
ATOM 1740 N N . GLY A 1 228 ? -2.453 2.425 -8.816 1.00 98.00 228 GLY A N 1
ATOM 1741 C CA . GLY A 1 228 ? -1.944 3.237 -9.910 1.00 98.00 228 GLY A CA 1
ATOM 1742 C C . GLY A 1 228 ? -0.980 2.408 -10.735 1.00 98.00 228 GLY A C 1
ATOM 1743 O O . GLY A 1 228 ? 0.090 2.077 -10.240 1.00 98.00 228 GLY A O 1
ATOM 1744 N N . VAL A 1 229 ? -1.336 2.077 -11.971 1.00 98.19 229 VAL A N 1
ATOM 1745 C CA . VAL A 1 229 ? -0.395 1.467 -12.912 1.00 98.19 229 VAL A CA 1
ATOM 1746 C C . VAL A 1 229 ? 0.471 2.576 -13.487 1.00 98.19 229 VAL A C 1
ATOM 1748 O O . VAL A 1 229 ? -0.040 3.437 -14.206 1.00 98.19 229 VAL A O 1
ATOM 1751 N N . ARG A 1 230 ? 1.756 2.567 -13.132 1.00 96.81 230 ARG A N 1
ATOM 1752 C CA . ARG A 1 230 ? 2.752 3.517 -13.622 1.00 96.81 230 ARG A CA 1
ATOM 1753 C C . ARG A 1 230 ? 3.519 2.920 -14.787 1.00 96.81 230 ARG A C 1
ATOM 1755 O O . ARG A 1 230 ? 3.975 1.778 -14.706 1.00 96.81 230 ARG A O 1
ATOM 1762 N N . ASP A 1 231 ? 3.668 3.705 -15.839 1.00 95.00 231 ASP A N 1
ATOM 1763 C CA . ASP A 1 231 ? 4.480 3.370 -17.000 1.00 95.00 231 ASP A CA 1
ATOM 1764 C C . ASP A 1 231 ? 5.820 4.124 -16.992 1.00 95.00 231 ASP A C 1
ATOM 1766 O O . ASP A 1 231 ? 6.111 4.954 -16.130 1.00 95.00 231 ASP A O 1
ATOM 1770 N N . VAL A 1 232 ? 6.650 3.818 -17.985 1.00 93.31 232 VAL A N 1
ATOM 1771 C CA . VAL A 1 232 ? 7.980 4.412 -18.186 1.00 93.31 232 VAL A CA 1
ATOM 1772 C C . VAL A 1 232 ? 7.961 5.879 -18.623 1.00 93.31 232 VAL A C 1
ATOM 1774 O O . VAL A 1 232 ? 9.025 6.473 -18.773 1.00 93.31 232 VAL A O 1
ATOM 1777 N N . ASP A 1 233 ? 6.782 6.446 -18.880 1.00 90.56 233 ASP A N 1
ATOM 1778 C CA . ASP A 1 233 ? 6.564 7.866 -19.169 1.00 90.56 233 ASP A CA 1
ATOM 1779 C C . ASP A 1 233 ? 6.238 8.691 -17.928 1.00 90.56 233 ASP A C 1
ATOM 1781 O O . ASP A 1 233 ? 6.064 9.905 -18.015 1.00 90.56 233 ASP A O 1
ATOM 1785 N N . GLY A 1 234 ? 6.120 8.039 -16.771 1.00 86.75 234 GLY A N 1
ATOM 1786 C CA . GLY A 1 234 ? 5.580 8.661 -15.567 1.00 86.75 234 GLY A CA 1
ATOM 1787 C C . GLY A 1 234 ? 4.053 8.782 -15.593 1.00 86.75 234 GLY A C 1
ATOM 1788 O O . GLY A 1 234 ? 3.460 9.258 -14.620 1.00 86.75 234 GLY A O 1
ATOM 1789 N N . GLY A 1 235 ? 3.392 8.304 -16.654 1.00 91.44 235 GLY A N 1
ATOM 1790 C CA . GLY A 1 235 ? 1.943 8.202 -16.728 1.00 91.44 235 GLY A CA 1
ATOM 1791 C C . GLY A 1 235 ? 1.427 7.247 -15.656 1.00 91.44 235 GLY A C 1
ATOM 1792 O O . GLY A 1 235 ? 1.997 6.183 -15.427 1.00 91.44 235 GLY A O 1
ATOM 1793 N N . THR A 1 236 ? 0.355 7.636 -14.957 1.00 96.50 236 THR A N 1
ATOM 1794 C CA . THR A 1 236 ? -0.263 6.799 -13.917 1.00 96.50 236 THR A CA 1
ATOM 1795 C C . THR A 1 236 ? -1.752 6.626 -14.176 1.00 96.50 236 THR A C 1
ATOM 1797 O O . THR A 1 236 ? -2.526 7.580 -14.071 1.00 96.50 236 THR A O 1
ATOM 1800 N N . ARG A 1 237 ? -2.178 5.389 -14.445 1.00 97.00 237 ARG A N 1
ATOM 1801 C CA . ARG A 1 237 ? -3.596 5.026 -14.550 1.00 97.00 237 ARG A CA 1
ATOM 1802 C C . ARG A 1 237 ? -4.100 4.501 -13.211 1.00 97.00 237 ARG A C 1
ATOM 1804 O O . ARG A 1 237 ? -3.711 3.418 -12.787 1.00 97.00 237 ARG A O 1
ATOM 1811 N N . TRP A 1 238 ? -4.987 5.248 -12.560 1.00 97.44 238 TRP A N 1
ATOM 1812 C CA . TRP A 1 238 ? -5.610 4.824 -11.305 1.00 97.44 238 TRP A CA 1
ATOM 1813 C C . TRP A 1 238 ? -6.852 3.974 -11.556 1.00 97.44 238 TRP A C 1
ATOM 1815 O O . TRP A 1 238 ? -7.756 4.385 -12.279 1.00 97.44 238 TRP A O 1
ATOM 1825 N N . VAL A 1 239 ? -6.913 2.817 -10.904 1.00 97.50 239 VAL A N 1
ATOM 1826 C CA . VAL A 1 239 ? -8.055 1.901 -10.934 1.00 97.50 239 VAL A CA 1
ATOM 1827 C C . VAL A 1 239 ? -8.423 1.454 -9.519 1.00 97.50 239 VAL A C 1
ATOM 1829 O O . VAL A 1 239 ? -7.552 1.410 -8.647 1.00 97.50 239 VAL A O 1
ATOM 1832 N N . PRO A 1 240 ? -9.692 1.116 -9.246 1.00 97.19 240 PRO A N 1
ATOM 1833 C CA . PRO A 1 240 ? -10.065 0.462 -7.996 1.00 97.19 240 PRO A CA 1
ATOM 1834 C C . PRO A 1 240 ? -9.333 -0.869 -7.828 1.00 97.19 240 PRO A C 1
ATOM 1836 O O . PRO A 1 240 ? -9.215 -1.624 -8.789 1.00 97.19 240 PRO A O 1
ATOM 1839 N N . LEU A 1 241 ? -8.916 -1.204 -6.603 1.00 97.56 241 LEU A N 1
ATOM 1840 C CA . LEU A 1 241 ? -8.290 -2.501 -6.309 1.00 97.56 241 LEU A CA 1
ATOM 1841 C C . LEU A 1 241 ? -9.174 -3.683 -6.751 1.00 97.56 241 LEU A C 1
ATOM 1843 O O . LEU A 1 241 ? -8.667 -4.677 -7.253 1.00 97.56 241 LEU A O 1
ATOM 1847 N N . GLY A 1 242 ? -10.502 -3.551 -6.653 1.00 96.69 242 GLY A N 1
ATOM 1848 C CA . GLY A 1 242 ? -11.454 -4.566 -7.125 1.00 96.69 242 GLY A CA 1
ATOM 1849 C C . GLY A 1 242 ? -11.429 -4.830 -8.639 1.00 96.69 242 GLY A C 1
ATOM 1850 O O . GLY A 1 242 ? -11.904 -5.878 -9.073 1.00 96.69 242 GLY A O 1
ATOM 1851 N N . ALA A 1 243 ? -10.853 -3.926 -9.439 1.00 97.25 243 ALA A N 1
ATOM 1852 C CA . ALA A 1 243 ? -10.612 -4.135 -10.868 1.00 97.25 243 ALA A CA 1
ATOM 1853 C C . ALA A 1 243 ? -9.301 -4.898 -11.146 1.00 97.25 243 ALA A C 1
ATOM 1855 O O . ALA A 1 243 ? -9.063 -5.318 -12.275 1.00 97.25 243 ALA A O 1
ATOM 1856 N N . CYS A 1 244 ? -8.451 -5.080 -10.132 1.00 98.19 244 CYS A N 1
ATOM 1857 C CA . CYS A 1 244 ? -7.249 -5.900 -10.204 1.00 98.19 244 CYS A CA 1
ATOM 1858 C C . CYS A 1 244 ? -7.563 -7.361 -9.849 1.00 98.19 244 CYS A C 1
ATOM 1860 O O . CYS A 1 244 ? -8.563 -7.672 -9.187 1.00 98.19 244 CYS A O 1
ATOM 1862 N N . ARG A 1 245 ? -6.676 -8.264 -10.266 1.00 97.38 245 ARG A N 1
ATOM 1863 C CA . ARG A 1 245 ? -6.726 -9.690 -9.937 1.00 97.38 245 ARG A CA 1
ATOM 1864 C C . ARG A 1 245 ? -5.354 -10.190 -9.522 1.00 97.38 245 ARG A C 1
ATOM 1866 O O . ARG A 1 245 ? -4.346 -9.785 -10.100 1.00 97.38 245 ARG A O 1
ATOM 1873 N N . LEU A 1 246 ? -5.326 -11.080 -8.537 1.00 96.88 246 LEU A N 1
ATOM 1874 C CA . LEU A 1 246 ? -4.145 -11.883 -8.252 1.00 96.88 246 LEU A CA 1
ATOM 1875 C C . LEU A 1 246 ? -4.334 -13.255 -8.894 1.00 96.88 246 LEU A C 1
ATOM 1877 O O . LEU A 1 246 ? -5.284 -13.967 -8.574 1.00 96.88 246 LEU A O 1
ATOM 1881 N N . THR A 1 247 ? -3.441 -13.593 -9.817 1.00 93.50 247 THR A N 1
ATOM 1882 C CA . THR A 1 247 ? -3.480 -14.831 -10.603 1.00 93.50 247 THR A CA 1
ATOM 1883 C C . THR A 1 247 ? -2.192 -15.624 -10.399 1.00 93.50 247 THR A C 1
ATOM 1885 O O . THR A 1 247 ? -1.227 -15.106 -9.832 1.00 93.50 247 THR A O 1
ATOM 1888 N N . ALA A 1 248 ? -2.151 -16.866 -10.886 1.00 90.38 248 ALA A N 1
ATOM 1889 C CA . ALA A 1 248 ? -0.933 -17.677 -10.867 1.00 90.38 248 ALA A CA 1
ATOM 1890 C C . ALA A 1 248 ? 0.227 -17.021 -11.644 1.00 90.38 248 ALA A C 1
ATOM 1892 O O . ALA A 1 248 ? 1.375 -17.140 -11.223 1.00 90.38 248 ALA A O 1
ATOM 1893 N N . ASP A 1 249 ? -0.083 -16.262 -12.701 1.00 90.62 249 ASP A N 1
ATOM 1894 C CA . ASP A 1 249 ? 0.896 -15.557 -13.544 1.00 90.62 249 ASP A CA 1
ATOM 1895 C C . ASP A 1 249 ? 1.334 -14.201 -12.967 1.00 90.62 249 ASP A C 1
ATOM 1897 O O . ASP A 1 249 ? 2.171 -13.496 -13.539 1.00 90.62 249 ASP A O 1
ATOM 1901 N N . GLY A 1 250 ? 0.763 -13.806 -11.827 1.00 92.56 250 GLY A N 1
ATOM 1902 C CA . GLY A 1 250 ? 1.081 -12.557 -11.154 1.00 92.56 250 GLY A CA 1
ATOM 1903 C C . GLY A 1 250 ? -0.116 -11.652 -10.907 1.00 92.56 250 GLY A C 1
ATOM 1904 O O . GLY A 1 250 ? -1.289 -12.021 -11.026 1.00 92.56 250 GLY A O 1
ATOM 1905 N N . PHE A 1 251 ? 0.212 -10.416 -10.549 1.00 96.31 251 PHE A N 1
ATOM 1906 C CA . PHE A 1 251 ? -0.751 -9.349 -10.342 1.00 96.31 251 PHE A CA 1
ATOM 1907 C C . PHE A 1 251 ? -1.164 -8.718 -11.675 1.00 96.31 251 PHE A C 1
ATOM 1909 O O . PHE A 1 251 ? -0.345 -8.132 -12.395 1.00 96.31 251 PHE A O 1
ATOM 1916 N N . ALA A 1 252 ? -2.454 -8.827 -11.980 1.00 96.81 252 ALA A N 1
ATOM 1917 C CA . ALA A 1 252 ? -3.086 -8.246 -13.149 1.00 96.81 252 ALA A CA 1
ATOM 1918 C C . ALA A 1 252 ? -3.826 -6.962 -12.759 1.00 96.81 252 ALA A C 1
ATOM 1920 O O . ALA A 1 252 ? -4.710 -6.965 -11.898 1.00 96.81 252 ALA A O 1
ATOM 1921 N N . ALA A 1 253 ? -3.488 -5.861 -13.425 1.00 97.62 253 ALA A N 1
ATOM 1922 C CA . ALA A 1 253 ? -4.177 -4.585 -13.291 1.00 97.62 253 ALA A CA 1
ATOM 1923 C C . ALA A 1 253 ? -4.451 -3.987 -14.680 1.00 97.62 253 ALA A C 1
ATOM 1925 O O . ALA A 1 253 ? -3.576 -4.063 -15.549 1.00 97.62 253 ALA A O 1
ATOM 1926 N N . PRO A 1 254 ? -5.625 -3.370 -14.903 1.00 98.06 254 PRO A N 1
ATOM 1927 C CA . PRO A 1 254 ? -5.910 -2.683 -16.158 1.00 98.06 254 PRO A CA 1
ATOM 1928 C C . PRO A 1 254 ? -4.845 -1.625 -16.485 1.00 98.06 254 PRO A C 1
ATOM 1930 O O . PRO A 1 254 ? -4.555 -0.759 -15.659 1.00 98.06 254 PRO A O 1
ATOM 1933 N N . GLY A 1 255 ? -4.277 -1.675 -17.692 1.00 96.50 255 GLY A N 1
ATOM 1934 C CA . GLY A 1 255 ? -3.175 -0.806 -18.118 1.00 96.50 255 GLY A CA 1
ATOM 1935 C C . GLY A 1 255 ? -1.774 -1.407 -17.952 1.00 96.50 255 GLY A C 1
ATOM 1936 O O . GLY A 1 255 ? -0.814 -0.838 -18.469 1.00 96.50 255 GLY A O 1
ATOM 1937 N N . ALA A 1 256 ? -1.614 -2.523 -17.225 1.00 96.69 256 ALA A N 1
ATOM 1938 C CA . ALA A 1 256 ? -0.291 -3.091 -16.949 1.00 96.69 256 ALA A CA 1
ATOM 1939 C C . ALA A 1 256 ? 0.364 -3.700 -18.196 1.00 96.69 256 ALA A C 1
ATOM 1941 O O . ALA A 1 256 ? 1.581 -3.614 -18.360 1.00 96.69 256 ALA A O 1
ATOM 1942 N N . THR A 1 257 ? -0.423 -4.312 -19.081 1.00 96.06 257 THR A N 1
ATOM 1943 C CA . THR A 1 257 ? 0.084 -4.876 -20.339 1.00 96.06 257 THR A CA 1
ATOM 1944 C C . THR A 1 257 ? 0.546 -3.765 -21.274 1.00 96.06 257 THR A C 1
ATOM 1946 O O . THR A 1 257 ? 1.637 -3.842 -21.830 1.00 96.06 257 THR A O 1
ATOM 1949 N N . GLU A 1 258 ? -0.231 -2.692 -21.375 1.00 96.38 258 GLU A N 1
ATOM 1950 C CA . GLU A 1 258 ? 0.078 -1.522 -22.190 1.00 96.38 258 GLU A CA 1
ATOM 1951 C C . GLU A 1 258 ? 1.325 -0.791 -21.675 1.00 96.38 258 GLU A C 1
ATOM 1953 O O . GLU A 1 258 ? 2.179 -0.403 -22.470 1.00 96.38 258 GLU A O 1
ATOM 1958 N N . ALA A 1 259 ? 1.480 -0.654 -20.352 1.00 96.81 259 ALA A N 1
ATOM 1959 C CA . ALA A 1 259 ? 2.688 -0.090 -19.745 1.00 96.81 259 ALA A CA 1
ATOM 1960 C C . ALA A 1 259 ? 3.944 -0.905 -20.113 1.00 96.81 259 ALA A C 1
ATOM 1962 O O . ALA A 1 259 ? 4.942 -0.346 -20.577 1.00 96.81 259 ALA A O 1
ATOM 1963 N N . ARG A 1 260 ? 3.868 -2.240 -19.995 1.00 96.00 260 ARG A N 1
ATOM 1964 C CA . ARG A 1 260 ? 4.967 -3.144 -20.373 1.00 96.00 260 ARG A CA 1
ATOM 1965 C C . ARG A 1 260 ? 5.278 -3.096 -21.870 1.00 96.00 260 ARG A C 1
ATOM 1967 O O . ARG A 1 260 ? 6.454 -3.111 -22.228 1.00 96.00 260 ARG A O 1
ATOM 1974 N N . ALA A 1 261 ? 4.262 -3.012 -22.729 1.00 96.12 261 ALA A N 1
ATOM 1975 C CA . ALA A 1 261 ? 4.444 -2.899 -24.176 1.00 96.12 261 ALA A CA 1
ATOM 1976 C C . ALA A 1 261 ? 5.218 -1.623 -24.546 1.00 96.12 261 ALA A C 1
ATOM 1978 O O . ALA A 1 261 ? 6.241 -1.704 -25.223 1.00 96.12 261 ALA A O 1
ATOM 1979 N N . ARG A 1 262 ? 4.830 -0.466 -23.988 1.00 95.69 262 ARG A N 1
ATOM 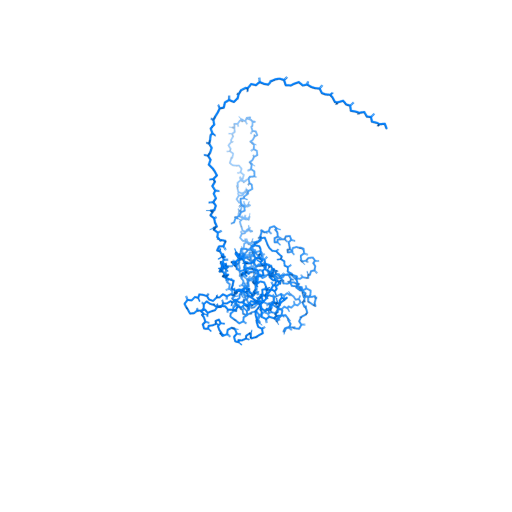1980 C CA . ARG A 1 262 ? 5.558 0.801 -24.198 1.00 95.69 262 ARG A CA 1
ATOM 1981 C C . ARG A 1 262 ? 7.006 0.732 -23.720 1.00 95.69 262 ARG A C 1
ATOM 1983 O O . ARG A 1 262 ? 7.908 1.265 -24.365 1.00 95.69 262 ARG A O 1
ATOM 1990 N N . HIS A 1 263 ? 7.262 0.061 -22.596 1.00 97.00 263 HIS A N 1
ATOM 1991 C CA . HIS A 1 263 ? 8.635 -0.167 -22.148 1.00 97.00 263 HIS A CA 1
ATOM 1992 C C . HIS A 1 263 ? 9.439 -1.008 -23.147 1.00 97.00 263 HIS A C 1
ATOM 1994 O O . HIS A 1 263 ? 10.574 -0.645 -23.463 1.00 97.00 263 HIS A O 1
ATOM 2000 N N . ALA A 1 264 ? 8.861 -2.098 -23.658 1.00 96.75 264 ALA A N 1
ATOM 2001 C CA . ALA A 1 264 ? 9.512 -2.959 -24.640 1.00 96.75 264 ALA A CA 1
ATOM 2002 C C . ALA A 1 264 ? 9.835 -2.201 -25.939 1.00 96.75 264 ALA A C 1
ATOM 2004 O O . ALA A 1 264 ? 10.963 -2.284 -26.427 1.00 96.75 264 ALA A O 1
ATOM 2005 N N . GLU A 1 265 ? 8.900 -1.390 -26.442 1.00 96.12 265 GLU A N 1
ATOM 2006 C CA . GLU A 1 265 ? 9.103 -0.518 -27.608 1.00 96.12 265 GLU A CA 1
ATOM 2007 C C . GLU A 1 265 ? 10.279 0.443 -27.399 1.00 96.12 265 GLU A C 1
ATOM 2009 O O . GLU A 1 265 ? 11.166 0.562 -28.249 1.00 96.12 265 GLU A O 1
ATOM 2014 N N . ARG A 1 266 ? 10.360 1.082 -26.226 1.00 94.06 266 ARG A N 1
ATOM 2015 C CA . ARG A 1 266 ? 11.488 1.962 -25.891 1.00 94.06 266 ARG A CA 1
ATOM 2016 C C . ARG A 1 266 ? 12.804 1.233 -25.764 1.00 94.06 266 ARG A C 1
ATOM 2018 O O . ARG A 1 266 ? 13.827 1.748 -26.212 1.00 94.06 266 ARG A O 1
ATOM 2025 N N . ALA A 1 267 ? 12.803 0.070 -25.124 1.00 94.69 267 ALA A N 1
ATOM 2026 C CA . ALA A 1 267 ? 14.001 -0.738 -24.984 1.00 94.69 267 ALA A CA 1
ATOM 2027 C C . ALA A 1 267 ? 14.538 -1.145 -26.364 1.00 94.69 267 ALA A C 1
ATOM 2029 O O . ALA A 1 267 ? 15.730 -0.970 -26.625 1.00 94.69 267 ALA A O 1
ATOM 2030 N N . ALA A 1 268 ? 13.655 -1.574 -27.272 1.00 95.62 268 ALA A N 1
ATOM 2031 C CA . ALA A 1 268 ? 14.000 -1.881 -28.657 1.00 95.62 268 ALA A CA 1
ATOM 2032 C C . ALA A 1 268 ? 14.536 -0.646 -29.403 1.00 95.62 268 ALA A C 1
ATOM 2034 O O . ALA A 1 268 ? 15.587 -0.717 -30.042 1.00 95.62 268 ALA A O 1
ATOM 2035 N N . GLY A 1 269 ? 13.881 0.512 -29.256 1.00 96.62 269 GLY A N 1
ATOM 2036 C CA . GLY A 1 269 ? 14.333 1.776 -29.844 1.00 96.62 269 GLY A CA 1
ATOM 2037 C C . GLY A 1 269 ? 15.730 2.196 -29.371 1.00 96.62 269 GLY A C 1
ATOM 2038 O O . GLY A 1 269 ? 16.581 2.550 -30.191 1.00 96.62 269 GLY A O 1
ATOM 2039 N N . ARG A 1 270 ? 16.006 2.092 -28.061 1.00 95.00 270 ARG A N 1
ATOM 2040 C CA . ARG A 1 270 ? 17.338 2.353 -27.483 1.00 95.00 270 ARG A CA 1
ATOM 2041 C C . ARG A 1 270 ? 18.384 1.372 -28.004 1.00 95.00 270 ARG A C 1
ATOM 2043 O O . ARG A 1 270 ? 19.487 1.789 -28.349 1.00 95.00 270 ARG A O 1
ATOM 2050 N N . GLN A 1 271 ? 18.044 0.087 -28.089 1.00 95.81 271 GLN A N 1
ATOM 2051 C CA . GLN A 1 271 ? 18.957 -0.936 -28.591 1.00 95.81 271 GLN A CA 1
ATOM 2052 C C . GLN A 1 271 ? 19.317 -0.692 -30.061 1.00 95.81 271 GLN A C 1
ATOM 2054 O O . GLN A 1 271 ? 20.492 -0.763 -30.422 1.00 95.81 271 GLN A O 1
ATOM 2059 N N . GLU A 1 272 ? 18.343 -0.359 -30.908 1.00 96.94 272 GLU A N 1
ATOM 2060 C CA . GLU A 1 272 ? 18.616 -0.075 -32.316 1.00 96.94 272 GLU A CA 1
ATOM 2061 C C . GLU A 1 272 ? 19.413 1.228 -32.495 1.00 96.94 272 GLU A C 1
ATOM 2063 O O . GLU A 1 272 ? 20.341 1.280 -33.304 1.00 96.94 272 GLU A O 1
ATOM 2068 N N . ALA A 1 273 ? 19.133 2.266 -31.700 1.00 95.88 273 ALA A N 1
ATOM 2069 C CA . ALA A 1 273 ? 19.937 3.488 -31.693 1.00 95.88 273 ALA A CA 1
ATOM 2070 C C . ALA A 1 273 ? 21.402 3.213 -31.305 1.00 95.88 273 ALA A C 1
ATOM 2072 O O . ALA A 1 273 ? 22.312 3.676 -31.996 1.00 95.88 273 ALA A O 1
ATOM 2073 N N . ALA A 1 274 ? 21.634 2.400 -30.269 1.00 96.31 274 ALA A N 1
ATOM 2074 C CA . ALA A 1 274 ? 22.974 1.988 -29.857 1.00 96.31 274 ALA A CA 1
ATOM 2075 C C . ALA A 1 274 ? 23.699 1.197 -30.960 1.00 96.31 274 ALA A C 1
ATOM 2077 O O . ALA A 1 274 ? 24.867 1.458 -31.249 1.00 96.31 274 ALA A O 1
ATOM 2078 N N . ARG A 1 275 ? 22.996 0.283 -31.645 1.00 97.06 275 ARG A N 1
ATOM 2079 C CA . ARG A 1 275 ? 23.547 -0.466 -32.787 1.00 97.06 275 ARG A CA 1
ATOM 2080 C C . ARG A 1 275 ? 23.936 0.456 -33.944 1.00 97.06 275 ARG A C 1
ATOM 2082 O O . ARG A 1 275 ? 25.007 0.280 -34.522 1.00 97.06 275 ARG A O 1
ATOM 2089 N N . ARG A 1 276 ? 23.106 1.450 -34.281 1.00 96.81 276 ARG A N 1
ATOM 2090 C CA . ARG A 1 276 ? 23.439 2.459 -35.304 1.00 96.81 276 ARG A CA 1
ATOM 2091 C C . ARG A 1 276 ? 24.674 3.268 -34.915 1.00 96.81 276 ARG A C 1
ATOM 2093 O O . ARG A 1 276 ? 25.578 3.395 -35.736 1.00 96.81 276 ARG A O 1
ATOM 2100 N N . ALA A 1 277 ? 24.738 3.751 -33.676 1.00 96.50 277 ALA A N 1
ATOM 2101 C CA . ALA A 1 277 ? 25.879 4.514 -33.177 1.00 96.50 277 ALA A CA 1
ATOM 2102 C C . ALA A 1 277 ? 27.183 3.701 -33.241 1.00 96.50 277 ALA A C 1
ATOM 2104 O O . ALA A 1 277 ? 28.184 4.194 -33.758 1.00 96.50 277 ALA A O 1
ATOM 2105 N N . ALA A 1 278 ? 27.152 2.431 -32.824 1.00 96.12 278 ALA A N 1
ATOM 2106 C CA . ALA A 1 278 ? 28.301 1.532 -32.910 1.00 96.12 278 ALA A CA 1
ATOM 2107 C C . ALA A 1 278 ? 28.768 1.310 -34.361 1.00 96.12 278 ALA A C 1
ATOM 2109 O O . ALA A 1 278 ? 29.967 1.355 -34.637 1.00 96.12 278 ALA A O 1
ATOM 2110 N N . ARG A 1 279 ? 27.835 1.136 -35.312 1.00 96.62 279 ARG A N 1
ATOM 2111 C CA . ARG A 1 279 ? 28.167 1.021 -36.746 1.00 96.62 279 ARG A CA 1
ATOM 2112 C C . ARG A 1 279 ? 28.818 2.294 -37.290 1.00 96.62 279 ARG A C 1
ATOM 2114 O O . ARG A 1 279 ? 29.795 2.196 -38.030 1.00 96.62 279 ARG A O 1
ATOM 2121 N N . CYS A 1 280 ? 28.304 3.471 -36.936 1.00 96.19 280 CYS A N 1
ATOM 2122 C CA . CYS A 1 280 ? 28.892 4.747 -37.350 1.00 96.19 280 CYS A CA 1
ATOM 2123 C C . CYS A 1 280 ? 30.298 4.939 -36.765 1.00 96.19 280 CYS A C 1
ATOM 2125 O O . CYS A 1 280 ? 31.217 5.285 -37.505 1.00 96.19 280 CYS A O 1
ATOM 2127 N N . ALA A 1 281 ? 30.486 4.642 -35.475 1.00 94.38 281 ALA A N 1
ATOM 2128 C CA . ALA A 1 281 ? 31.785 4.728 -34.810 1.00 94.38 281 ALA A CA 1
ATOM 2129 C C . ALA A 1 281 ? 32.821 3.776 -35.435 1.00 94.38 281 ALA A C 1
ATOM 2131 O O . ALA A 1 281 ? 33.948 4.186 -35.703 1.00 94.38 281 ALA A O 1
ATOM 2132 N N . ALA A 1 282 ? 32.430 2.535 -35.747 1.00 93.88 282 ALA A N 1
ATOM 2133 C CA . ALA A 1 282 ? 33.308 1.569 -36.407 1.00 93.88 282 ALA A CA 1
ATOM 2134 C C . ALA A 1 282 ? 33.746 2.034 -37.807 1.00 93.88 282 ALA A C 1
ATOM 2136 O O . ALA A 1 282 ? 34.920 1.916 -38.156 1.00 93.88 282 ALA A O 1
ATOM 2137 N N . ARG A 1 283 ? 32.829 2.612 -38.598 1.00 93.06 283 ARG A N 1
ATOM 2138 C CA . ARG A 1 283 ? 33.161 3.179 -39.918 1.00 93.06 283 ARG A CA 1
ATOM 2139 C C . ARG A 1 283 ? 34.114 4.368 -39.805 1.00 93.06 283 ARG A C 1
ATOM 2141 O O . ARG A 1 283 ? 35.079 4.433 -40.559 1.00 93.06 283 ARG A O 1
ATOM 2148 N N . ALA A 1 284 ? 33.874 5.274 -38.857 1.00 91.94 284 ALA A N 1
ATOM 2149 C CA . ALA A 1 284 ? 34.752 6.419 -38.620 1.00 91.94 284 ALA A CA 1
ATOM 2150 C C . ALA A 1 284 ? 36.169 5.975 -38.213 1.00 91.94 284 ALA A C 1
ATOM 2152 O O . ALA A 1 284 ? 37.151 6.492 -38.741 1.00 91.94 284 ALA A O 1
ATOM 2153 N N . ALA A 1 285 ? 36.285 4.964 -37.345 1.00 90.25 285 ALA A N 1
ATOM 2154 C CA . ALA A 1 285 ? 37.573 4.399 -36.946 1.00 90.25 285 ALA A CA 1
ATOM 2155 C C . ALA A 1 285 ? 38.328 3.759 -38.127 1.00 90.25 285 ALA A C 1
ATOM 2157 O O . ALA A 1 285 ? 39.527 3.976 -38.278 1.00 90.25 285 ALA A O 1
ATOM 2158 N N . GLN A 1 286 ? 37.634 3.022 -39.001 1.00 88.62 286 GLN A N 1
ATOM 2159 C CA . GLN A 1 286 ? 38.237 2.441 -40.210 1.00 88.62 286 GLN A CA 1
ATOM 2160 C C . GLN A 1 286 ? 38.728 3.513 -41.192 1.00 88.62 286 GLN A C 1
ATOM 2162 O O . GLN A 1 286 ? 39.793 3.359 -41.781 1.00 88.62 286 GLN A O 1
ATOM 2167 N N . GLN A 1 287 ? 37.989 4.616 -41.344 1.00 86.31 287 GLN A N 1
ATOM 2168 C CA . GLN A 1 287 ? 38.401 5.741 -42.190 1.00 86.31 287 GLN A CA 1
ATOM 2169 C C . GLN A 1 287 ? 39.609 6.491 -41.616 1.00 86.31 287 GLN A C 1
ATOM 2171 O O . GLN A 1 287 ? 40.475 6.910 -42.378 1.00 86.31 287 GLN A O 1
ATOM 2176 N N . ALA A 1 288 ? 39.712 6.603 -40.288 1.00 80.19 288 ALA A N 1
ATOM 2177 C CA . ALA A 1 288 ? 40.879 7.179 -39.617 1.00 80.19 288 ALA A CA 1
ATOM 2178 C C . ALA A 1 288 ? 42.150 6.309 -39.740 1.00 80.19 288 ALA A C 1
ATOM 2180 O O . ALA A 1 288 ? 43.255 6.821 -39.584 1.00 80.19 288 ALA A O 1
ATOM 2181 N N . LEU A 1 289 ? 41.998 5.012 -40.036 1.00 75.56 289 LEU A N 1
ATOM 2182 C CA . LEU A 1 289 ? 43.086 4.040 -40.229 1.00 75.56 289 LEU A CA 1
ATOM 2183 C C . LEU A 1 289 ? 43.400 3.748 -41.719 1.00 75.56 289 LEU A C 1
ATOM 2185 O O . LEU A 1 289 ? 44.299 2.958 -42.006 1.00 75.56 289 LEU A O 1
ATOM 2189 N N . GLY A 1 290 ? 42.680 4.362 -42.670 1.00 60.47 290 GLY A N 1
ATOM 2190 C CA . GLY A 1 290 ? 42.869 4.195 -44.125 1.00 60.47 290 GLY A CA 1
ATOM 2191 C C . GLY A 1 290 ? 44.063 4.982 -44.701 1.00 60.47 290 GLY A C 1
ATOM 2192 O O . GLY A 1 290 ? 44.505 5.953 -44.096 1.00 60.47 290 GLY A O 1
ATOM 2193 N N . PRO A 1 291 ? 44.618 4.568 -45.860 1.00 56.88 291 PRO A N 1
ATOM 2194 C CA . PRO A 1 291 ? 46.057 4.441 -46.088 1.00 56.88 291 PRO A CA 1
ATOM 2195 C C . PRO A 1 291 ? 46.782 5.776 -46.279 1.00 56.88 291 PRO A C 1
ATOM 2197 O O . PRO A 1 291 ? 46.255 6.736 -46.839 1.00 56.88 291 PRO A O 1
ATOM 2200 N N . GLY A 1 292 ? 48.037 5.798 -45.829 1.00 51.16 292 GLY A N 1
ATOM 2201 C CA . GLY A 1 292 ? 48.881 6.980 -45.746 1.00 51.16 292 GLY A CA 1
ATOM 2202 C C . GLY A 1 292 ? 48.884 7.885 -46.980 1.00 51.16 292 GLY A C 1
ATOM 2203 O O . GLY A 1 292 ? 49.261 7.489 -48.082 1.00 51.16 292 GLY A O 1
ATOM 2204 N N . ARG A 1 293 ? 48.642 9.176 -46.739 1.00 48.19 293 ARG A N 1
ATOM 2205 C CA . ARG A 1 293 ? 49.408 10.210 -47.434 1.00 48.19 293 ARG A CA 1
ATOM 2206 C C . ARG A 1 293 ? 50.829 10.150 -46.896 1.00 48.19 293 ARG A C 1
ATOM 2208 O O . ARG A 1 293 ? 51.083 10.508 -45.749 1.00 48.19 293 ARG A O 1
ATOM 2215 N N . GLY A 1 294 ? 51.744 9.675 -47.736 1.00 51.59 294 GLY A N 1
ATOM 2216 C CA . GLY A 1 294 ? 53.167 9.742 -47.464 1.00 51.59 294 GLY A CA 1
ATOM 2217 C C . GLY A 1 294 ? 53.578 11.164 -47.091 1.00 51.59 294 GLY A C 1
ATOM 2218 O O . GLY A 1 294 ? 53.362 12.110 -47.846 1.00 51.59 294 GLY A O 1
ATOM 2219 N N . ARG A 1 295 ? 54.227 11.307 -45.941 1.00 47.34 295 ARG A N 1
ATOM 2220 C CA . ARG A 1 295 ? 55.166 12.398 -45.720 1.00 47.34 295 ARG A CA 1
ATOM 2221 C C . ARG A 1 295 ? 56.395 11.818 -45.043 1.00 47.34 295 ARG A C 1
ATOM 2223 O O . ARG A 1 295 ? 56.331 11.264 -43.952 1.00 47.34 295 ARG A O 1
ATOM 2230 N N . ARG A 1 296 ? 57.490 11.873 -45.798 1.00 49.91 296 ARG A N 1
ATOM 2231 C CA . ARG A 1 296 ? 58.837 11.486 -45.395 1.00 49.91 296 ARG A CA 1
ATOM 2232 C C . ARG A 1 296 ? 59.259 12.292 -44.167 1.00 49.91 296 ARG A C 1
ATOM 2234 O O . ARG A 1 296 ? 59.027 13.494 -44.132 1.00 49.91 296 ARG A O 1
ATOM 2241 N N . GLY A 1 297 ? 59.967 11.609 -43.270 1.00 50.19 297 GLY A N 1
ATOM 2242 C CA . GLY A 1 297 ? 61.098 12.145 -42.517 1.00 50.19 297 GLY A CA 1
ATOM 2243 C C . GLY A 1 297 ? 60.783 13.099 -41.369 1.00 50.19 297 GLY A C 1
ATOM 2244 O O . GLY A 1 297 ? 60.685 14.298 -41.581 1.00 50.19 297 GLY A O 1
ATOM 2245 N N . ALA A 1 298 ? 60.781 12.572 -40.146 1.00 46.16 298 ALA A N 1
ATOM 2246 C CA . ALA A 1 298 ? 61.572 13.124 -39.045 1.00 46.16 298 ALA A CA 1
ATOM 2247 C C . ALA A 1 298 ? 61.591 12.111 -37.895 1.00 46.16 298 ALA A C 1
ATOM 2249 O O . ALA A 1 298 ? 60.553 11.727 -37.363 1.00 46.16 298 ALA A O 1
ATOM 2250 N N . SER A 1 299 ? 62.794 11.662 -37.552 1.00 51.41 299 SER A N 1
ATOM 2251 C CA . SER A 1 299 ? 63.074 10.858 -36.369 1.00 51.41 299 SER A CA 1
ATOM 2252 C C . SER A 1 299 ? 62.782 11.704 -35.126 1.00 51.41 299 SER A C 1
ATOM 2254 O O . SER A 1 299 ? 63.418 12.740 -34.948 1.00 51.41 299 SER A O 1
ATOM 2256 N N . ILE A 1 300 ? 61.834 11.291 -34.281 1.00 51.78 300 ILE A N 1
ATOM 2257 C CA . ILE A 1 300 ? 61.709 11.794 -32.907 1.00 51.78 300 ILE A CA 1
ATOM 2258 C C . ILE A 1 300 ? 61.588 10.589 -31.979 1.00 51.78 300 ILE A C 1
ATOM 2260 O O . ILE A 1 300 ? 60.681 9.764 -32.071 1.00 51.78 300 ILE A O 1
ATOM 2264 N N . THR A 1 301 ? 62.579 10.496 -31.108 1.00 51.09 301 THR A N 1
ATOM 2265 C CA . THR A 1 301 ? 62.759 9.533 -30.033 1.00 51.09 301 THR A CA 1
ATOM 2266 C C . THR A 1 301 ? 61.654 9.614 -28.979 1.00 51.09 301 THR A C 1
ATOM 2268 O O . THR A 1 301 ? 61.356 10.689 -28.472 1.00 51.09 301 THR A O 1
ATOM 2271 N N . GLY A 1 302 ? 61.125 8.440 -28.621 1.00 53.06 302 GLY A N 1
ATOM 2272 C CA . GLY A 1 302 ? 60.801 8.003 -27.257 1.00 53.06 302 GLY A CA 1
ATOM 2273 C C . GLY A 1 302 ? 60.072 8.966 -26.315 1.00 53.06 302 GLY A C 1
ATOM 2274 O O . GLY A 1 302 ? 60.699 9.745 -25.609 1.00 53.06 302 GLY A O 1
ATOM 2275 N N . GLY A 1 303 ? 58.761 8.766 -26.169 1.00 46.72 303 GLY A N 1
ATOM 2276 C CA . GLY A 1 303 ? 57.982 9.265 -25.036 1.00 46.72 303 GLY A CA 1
ATOM 2277 C C . GLY A 1 303 ? 56.643 8.539 -24.948 1.00 46.72 303 GLY A C 1
ATOM 2278 O O . GLY A 1 303 ? 55.727 8.837 -25.705 1.00 46.72 303 GLY A O 1
ATOM 2279 N N . ARG A 1 304 ? 56.542 7.545 -24.059 1.00 52.16 304 ARG A N 1
ATOM 2280 C CA . ARG A 1 304 ? 55.309 6.795 -23.769 1.00 52.16 304 ARG A CA 1
ATOM 2281 C C . ARG A 1 304 ? 54.298 7.740 -23.095 1.00 52.16 304 ARG A C 1
ATOM 2283 O O . ARG A 1 304 ? 54.601 8.205 -21.998 1.00 52.16 304 ARG A O 1
ATOM 2290 N N . PRO A 1 305 ? 53.123 8.027 -23.685 1.00 57.16 305 PRO A N 1
ATOM 2291 C CA . PRO A 1 305 ? 52.110 8.819 -23.000 1.00 57.16 305 PRO A CA 1
ATOM 2292 C C . PRO A 1 305 ? 51.461 7.993 -21.872 1.00 57.16 305 PRO A C 1
ATOM 2294 O O . PRO A 1 305 ? 51.269 6.780 -22.037 1.00 57.16 305 PRO A O 1
ATOM 2297 N N . PRO A 1 306 ? 51.143 8.608 -20.718 1.00 61.09 306 PRO A N 1
ATOM 2298 C CA . PRO A 1 306 ? 50.447 7.933 -19.630 1.00 61.09 306 PRO A CA 1
ATOM 2299 C C . PRO A 1 306 ? 49.007 7.589 -20.034 1.00 61.09 306 PRO A C 1
ATOM 2301 O O . PRO A 1 306 ? 48.380 8.285 -20.834 1.00 61.09 306 PRO A O 1
ATOM 2304 N N . ALA A 1 307 ? 48.505 6.480 -19.490 1.00 58.28 307 ALA A N 1
ATOM 2305 C CA . ALA A 1 307 ? 47.147 6.004 -19.721 1.00 58.28 307 ALA A CA 1
ATOM 2306 C C . ALA A 1 307 ? 46.113 7.049 -19.255 1.00 58.28 307 ALA A C 1
ATOM 2308 O O . ALA A 1 307 ? 46.321 7.661 -18.207 1.00 58.28 307 ALA A O 1
ATOM 2309 N N . PRO A 1 308 ? 45.007 7.258 -19.991 1.00 50.53 308 PRO A N 1
ATOM 2310 C CA . PRO A 1 308 ? 43.935 8.118 -19.517 1.00 50.53 308 PRO A CA 1
ATOM 2311 C C . PRO A 1 308 ? 43.238 7.469 -18.317 1.00 50.53 308 PRO A C 1
ATOM 2313 O O . PRO A 1 308 ? 42.815 6.312 -18.386 1.00 50.53 308 PRO A O 1
ATOM 2316 N N . ASP A 1 309 ? 43.107 8.235 -17.235 1.00 51.88 309 ASP A N 1
ATOM 2317 C CA . ASP A 1 309 ? 42.308 7.866 -16.071 1.00 51.88 309 ASP A CA 1
ATOM 2318 C C . ASP A 1 309 ? 40.850 7.650 -16.488 1.00 51.88 309 ASP A C 1
ATOM 2320 O O . ASP A 1 309 ? 40.140 8.565 -16.918 1.00 51.88 309 ASP A O 1
ATOM 2324 N N . LEU A 1 310 ? 40.396 6.405 -16.355 1.00 46.44 310 LEU A N 1
ATOM 2325 C CA . LEU A 1 310 ? 38.999 6.026 -16.504 1.00 46.44 310 LEU A CA 1
ATOM 2326 C C . LEU A 1 310 ? 38.235 6.489 -15.261 1.00 46.44 310 LEU A C 1
ATOM 2328 O O . LEU A 1 310 ? 38.023 5.723 -14.322 1.00 46.44 310 LEU A O 1
ATOM 2332 N N . HIS A 1 311 ? 37.802 7.748 -15.251 1.00 50.84 311 HIS A N 1
ATOM 2333 C CA . HIS A 1 311 ? 36.812 8.189 -14.278 1.00 50.84 311 HIS A CA 1
ATOM 2334 C C . HIS A 1 311 ? 35.459 7.512 -14.570 1.00 50.84 311 HIS A C 1
ATOM 2336 O O . HIS A 1 311 ? 34.937 7.640 -15.682 1.00 50.84 311 HIS A O 1
ATOM 2342 N N . PRO A 1 312 ? 34.860 6.798 -13.598 1.00 45.41 312 PRO A N 1
ATOM 2343 C CA . PRO A 1 312 ? 33.521 6.252 -13.753 1.00 45.41 312 PRO A CA 1
ATOM 2344 C C . PRO A 1 312 ? 32.505 7.393 -13.872 1.00 45.41 312 PRO A C 1
ATOM 2346 O O . PRO A 1 312 ? 32.512 8.341 -13.085 1.00 45.41 312 PRO A O 1
ATOM 2349 N N . LEU A 1 313 ? 31.627 7.291 -14.871 1.00 52.44 313 LEU A N 1
ATOM 2350 C CA . LEU A 1 313 ? 30.534 8.236 -15.090 1.00 52.44 313 LEU A CA 1
ATOM 2351 C C . LEU A 1 313 ? 29.621 8.299 -13.850 1.00 52.44 313 LEU A C 1
ATOM 2353 O O . LEU A 1 313 ? 29.321 7.254 -13.263 1.00 52.44 313 LEU A O 1
ATOM 2357 N N . PRO A 1 314 ? 29.141 9.492 -13.457 1.00 49.53 314 PRO A N 1
ATOM 2358 C CA . PRO A 1 314 ? 28.213 9.620 -12.347 1.00 49.53 314 PRO A CA 1
ATOM 2359 C C . PRO A 1 314 ? 26.873 8.977 -12.718 1.00 49.53 314 PRO A C 1
ATOM 2361 O O . PRO A 1 314 ? 26.237 9.344 -13.707 1.00 49.53 314 PRO A O 1
ATOM 2364 N N . PHE A 1 315 ? 26.437 8.017 -11.905 1.00 43.50 315 PHE A N 1
ATOM 2365 C CA . PHE A 1 315 ? 25.054 7.556 -11.913 1.00 43.50 315 PHE A CA 1
ATOM 2366 C C . PHE A 1 315 ? 24.130 8.720 -11.511 1.00 43.50 315 PHE A C 1
ATOM 2368 O O . PHE A 1 315 ? 24.483 9.479 -10.601 1.00 43.50 315 PHE A O 1
ATOM 2375 N N . PRO A 1 316 ? 22.964 8.881 -12.161 1.00 58.91 316 PRO A N 1
ATOM 2376 C CA . PRO A 1 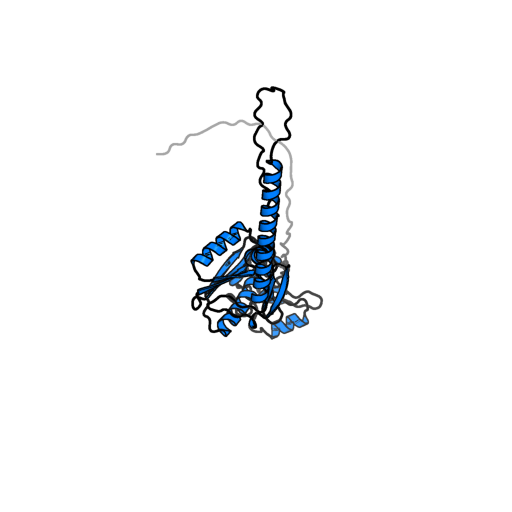316 ? 22.004 9.908 -11.781 1.00 58.91 316 PRO A CA 1
ATOM 2377 C C . PRO A 1 316 ? 21.469 9.631 -10.368 1.00 58.91 316 PRO A C 1
ATOM 2379 O O . PRO A 1 316 ? 21.122 8.493 -10.046 1.00 58.91 316 PRO A O 1
ATOM 2382 N N . ARG A 1 317 ? 21.478 10.680 -9.538 1.00 46.44 317 ARG A N 1
ATOM 2383 C CA . ARG A 1 317 ? 20.865 10.725 -8.203 1.00 46.44 317 ARG A CA 1
ATOM 2384 C C . ARG A 1 317 ? 19.356 10.890 -8.295 1.00 46.44 317 ARG A C 1
ATOM 2386 O O . ARG A 1 317 ? 18.918 11.582 -9.241 1.00 46.44 317 ARG A O 1
#

pLDDT: mean 82.2, std 20.76, range [31.86, 98.25]

Secondary structure (DSSP, 8-state):
-----------------------------------------B-EEESS-TT---EEE--SSHHHHHHHHHHTTT-EE--GGGT----EEEEE--TTS--EEEESSS---TTTT-GGGHHHHHHHHHHHHHHHHHHHTTT---EEEEEE-TTS-EEEEEEEGGGTEEEEEE-S---HHHHHHHHHHHHTTSSEEEEEE-GGGHHHHHHHHHHHS-EEEEEEETTEEEEEEE-TTS-EEEEEGGG-EEETTEEE-TTHHHHHHHHHHHHHHHHHHHHHHHHHHHHHHHHHTS-------------PPPPP--PPPPPP-

Foldseek 3Di:
DDDDDDDDDDDDDDDDDDDDDDDDDDDDDPPDPPDPPLPQQAQWWALPAQQDLNIDGADFALVVNVVVCVVRVSFTFQHVQLVWDRATWDWDRDPPDGIGTDGDPDDDIPRRVPNVLSPLSSVQSQQVVQVVVLCVVVVFDWDWDWDQDPVRHIWIWIAGVVLQEIETEDAAADPPVRVVVVLVVSVVRGVYYAYEYEPNHVVVQLVCCLPQLWHWYWDDDPVGIWIWIAANVRDTDTDHPNQWDQHSVGIGHPCNVVSNVVSVVVVVVVVVVVVVVVVVVVVVVVVVVDDDPDDDDDDDDDDDDDDDDPDDDDDDD

Nearest PDB structures (foldseek):
  1wuo-assembly4_D  TM=4.500E-01  e=7.168E-01  Serratia marcescens
  2hkp-assembly1_A  TM=4.423E-01  e=9.086E-01  Saccharomyces cerevisiae
  4wd6-assembly2_B  TM=3.723E-01  e=3.733E-01  Stutzerimonas stutzeri
  2hl9-assembly1_A  TM=4.646E-01  e=1.297E+00  Saccharomyces cerevisiae
  2hl8-assembly1_A  TM=4.650E-01  e=1.851E+00  Saccharomyces cerevisiae

Mean predicted aligned error: 13.1 Å